Protein AF-A0A1I6LSW2-F1 (afdb_monomer)

Secondary structure (DSSP, 8-state):
--HHHHHHHHHHHHHHHHHHHH-HHHHHHHHHHHHHHHHHHHHHHHHHHHHHHT-HHHHHHHHHHHHHHHTGGGHHHHSSSS--S--SSHHHHHHHHHHHHSSS-HHHHHHHHHT-SHHHHHHHT--SHHHHHHHHHHHHHHHHHHHHHHHHHHHHHHHHHHHHGGGGG-SHHHHHHHHHHHHHHHHHHHHHHHHHHHHHHHHTTTSHHHHHHHHHHHT-HHHHHHHHT-HHHHHHHHHHHT--

pLDDT: mean 85.56, std 14.47, range [35.03, 97.56]

Nearest PDB structures (foldseek):
  6mrt-assembly1_A  TM=1.477E-01  e=8.364E+00  Escherichia coli K-12

Organism: NCBI:txid37658

Sequence (244 aa):
MNVMEFIVLAILASYILMGLKEGFIKTVFSFCSIFIALIITQIVSGPISTQVRGNGVVVNYISSQVEELFSLEKISVEDVEKEGKDEKAGTVSSQVNIINSLTLPESIKESLIENNNTEVYRAMEVDNFGEYINRFLTYAIINCITYSIVFGIVMLALQIIASMLNIVSKLPVVHSINKAGGAAVGAVRGFAIIWVMCIVLTIFSSTETGKIIFNQINSSAFLSFIYNNNLLAKTVINVTKSLF

Radius of gyration: 25.1 Å; Cα contacts (8 Å, |Δi|>4): 198; chains: 1; bounding box: 71×35×63 Å

InterPro domains:
  IPR003825 Colicin V production, CvpA [PF02674] (128-228)

Mean predicted aligned error: 9.56 Å

Solvent-accessible surface area (backbone atoms only — not comparable to full-atom values): 13291 Å² total; per-residue (Å²): 135,54,73,67,53,52,53,54,50,50,49,34,49,51,30,21,52,50,9,42,73,60,15,24,70,34,40,51,47,56,60,50,36,55,59,54,22,52,56,52,25,66,66,54,28,53,67,53,28,56,56,50,64,71,34,62,69,59,45,52,54,42,35,55,52,48,35,64,77,66,47,46,77,60,63,66,64,74,71,63,78,78,64,81,88,79,77,86,70,64,58,60,60,50,51,48,52,54,50,70,69,48,100,61,61,65,75,57,41,52,51,50,56,78,53,68,46,74,68,51,30,61,77,66,75,39,92,47,70,65,51,41,56,44,51,51,52,33,52,51,50,47,42,51,53,37,36,52,52,44,31,51,52,46,40,50,53,48,52,55,53,36,62,62,62,65,72,77,52,81,46,78,71,57,35,54,53,29,20,54,43,2,23,53,53,16,37,55,53,26,51,53,52,51,42,52,51,51,51,57,46,58,76,40,42,89,41,74,69,29,44,56,53,48,53,54,29,70,74,29,72,68,47,37,49,54,59,76,64,26,62,67,56,52,51,54,53,52,55,56,62,73,77,109

Foldseek 3Di:
DDPVVVVLVVLLVVLLVVLLVLFQLLLVLLVVLLVVLLVVLVVPLVVVLVVQVVDPVLLVVLLVVLCVVQVLVVVPPPPPVPDDDDDDPVVLVVLLVVLVPGPDDVVLSVVLSVQVDDVNCVVQVHDDSSSSVSSSVSSVVSSVVSSVVSSVVSSVVSNVVSNVVVPVQPDPVSSVNRSNSSSVSSSVVSLLVVLVVLVVLVVCCPPPVSVVVVVVQVVDPVSVVSNVPSPVVVVVVVVVVVVD

Structure (mmCIF, N/CA/C/O backbone):
data_AF-A0A1I6LSW2-F1
#
_entry.id   AF-A0A1I6LSW2-F1
#
loop_
_atom_site.group_PDB
_atom_site.id
_atom_site.type_symbol
_atom_site.label_atom_id
_atom_site.label_alt_id
_atom_site.label_comp_id
_atom_site.label_asym_id
_atom_site.label_entity_id
_atom_site.label_seq_id
_atom_site.pdbx_PDB_ins_code
_atom_site.Cartn_x
_atom_site.Cartn_y
_atom_site.Cartn_z
_atom_site.occupancy
_atom_site.B_iso_or_equiv
_atom_site.auth_seq_id
_atom_site.auth_comp_id
_atom_site.auth_asym_id
_atom_site.auth_atom_id
_atom_site.pdbx_PDB_model_num
ATOM 1 N N . MET A 1 1 ? -0.873 5.855 -32.702 1.00 72.44 1 MET A N 1
ATOM 2 C CA . MET A 1 1 ? -0.425 5.980 -31.305 1.00 72.44 1 MET A CA 1
ATOM 3 C C . MET A 1 1 ? -1.267 7.052 -30.640 1.00 72.44 1 MET A C 1
ATOM 5 O O . MET A 1 1 ? -1.227 8.193 -31.090 1.00 72.44 1 MET A O 1
ATOM 9 N N . ASN A 1 2 ? -2.112 6.678 -29.680 1.00 89.94 2 ASN A N 1
ATOM 10 C CA . ASN A 1 2 ? -2.958 7.627 -28.946 1.00 89.94 2 ASN A CA 1
ATOM 11 C C . ASN A 1 2 ? -2.267 8.100 -27.652 1.00 89.94 2 ASN A C 1
ATOM 13 O O . ASN A 1 2 ? -1.192 7.612 -27.300 1.00 89.94 2 ASN A O 1
ATOM 17 N N . VAL A 1 3 ? -2.856 9.082 -26.964 1.00 91.56 3 VAL A N 1
ATOM 18 C CA . VAL A 1 3 ? -2.248 9.697 -25.770 1.00 91.56 3 VAL A CA 1
ATOM 19 C C . VAL A 1 3 ? -2.020 8.657 -24.671 1.00 91.56 3 VAL A C 1
ATOM 21 O O . VAL A 1 3 ? -0.944 8.621 -24.076 1.00 91.56 3 VAL A O 1
ATOM 24 N N . MET A 1 4 ? -2.989 7.768 -24.442 1.00 91.94 4 MET A N 1
ATOM 25 C CA . MET A 1 4 ? -2.865 6.723 -23.426 1.00 91.94 4 MET A CA 1
ATOM 26 C C . MET A 1 4 ? -1.731 5.735 -23.731 1.00 91.94 4 MET A C 1
ATOM 28 O O . MET A 1 4 ? -1.026 5.298 -22.824 1.00 91.94 4 MET A O 1
ATOM 32 N N . GLU A 1 5 ? -1.505 5.418 -25.004 1.00 93.00 5 GLU A N 1
ATOM 33 C CA . GLU A 1 5 ? -0.425 4.531 -25.438 1.00 93.00 5 GLU A CA 1
ATOM 34 C C . GLU A 1 5 ? 0.943 5.136 -25.127 1.00 93.00 5 GLU A C 1
ATOM 36 O O . GLU A 1 5 ? 1.806 4.458 -24.569 1.00 93.00 5 GLU A O 1
ATOM 41 N N . PHE A 1 6 ? 1.109 6.435 -25.385 1.00 94.19 6 PHE A N 1
ATOM 42 C CA . PHE A 1 6 ? 2.322 7.156 -25.013 1.00 94.19 6 PHE A CA 1
ATOM 43 C C . PHE A 1 6 ? 2.543 7.166 -23.495 1.00 94.19 6 PHE A C 1
ATOM 45 O O . PHE A 1 6 ? 3.657 6.908 -23.042 1.00 94.19 6 PHE A O 1
ATOM 52 N N . ILE A 1 7 ? 1.493 7.402 -22.702 1.00 94.44 7 ILE A N 1
ATOM 53 C CA . ILE A 1 7 ? 1.576 7.388 -21.233 1.00 94.44 7 ILE A CA 1
ATOM 54 C C . ILE A 1 7 ? 2.025 6.011 -20.730 1.00 94.44 7 ILE A C 1
ATOM 56 O O . ILE A 1 7 ? 2.966 5.918 -19.944 1.00 94.44 7 ILE A O 1
ATOM 60 N N . VAL A 1 8 ? 1.400 4.931 -21.204 1.00 95.12 8 VAL A N 1
ATOM 61 C CA . VAL A 1 8 ? 1.746 3.561 -20.790 1.00 95.12 8 VAL A CA 1
ATOM 62 C C . VAL A 1 8 ? 3.181 3.207 -21.184 1.00 95.12 8 VAL A C 1
ATOM 64 O O . VAL A 1 8 ? 3.922 2.659 -20.366 1.00 95.12 8 VAL A O 1
ATOM 67 N N . LEU A 1 9 ? 3.610 3.567 -22.397 1.00 95.25 9 LEU A N 1
ATOM 68 C CA . LEU A 1 9 ? 4.989 3.363 -22.841 1.00 95.25 9 LEU A CA 1
ATOM 69 C C . LEU A 1 9 ? 5.987 4.182 -22.019 1.00 95.25 9 LEU A C 1
ATOM 71 O O . LEU A 1 9 ? 7.039 3.657 -21.663 1.00 95.25 9 LEU A O 1
ATOM 75 N N . ALA A 1 10 ? 5.663 5.427 -21.665 1.00 95.69 10 ALA A N 1
ATOM 76 C CA . ALA A 1 10 ? 6.505 6.260 -20.810 1.00 95.69 10 ALA A CA 1
ATOM 77 C C . ALA A 1 10 ? 6.645 5.666 -19.400 1.00 95.69 10 ALA A C 1
ATOM 79 O O . ALA A 1 10 ? 7.745 5.642 -18.845 1.00 95.69 10 ALA A O 1
ATOM 80 N N . ILE A 1 11 ? 5.563 5.113 -18.842 1.00 95.44 11 ILE A N 1
ATOM 81 C CA . ILE A 1 11 ? 5.594 4.415 -17.553 1.00 95.44 11 ILE A CA 1
ATOM 82 C C . ILE A 1 11 ? 6.485 3.171 -17.651 1.00 95.44 11 ILE A C 1
ATOM 84 O O . ILE A 1 11 ? 7.415 3.041 -16.856 1.00 95.44 11 ILE A O 1
ATOM 88 N N . LEU A 1 12 ? 6.290 2.305 -18.651 1.00 95.94 12 LEU A N 1
ATOM 89 C CA . LEU A 1 12 ? 7.150 1.129 -18.859 1.00 95.94 12 LEU A CA 1
ATOM 90 C C . LEU A 1 12 ? 8.618 1.520 -19.037 1.00 95.94 12 LEU A C 1
ATOM 92 O O . LEU A 1 12 ? 9.491 0.972 -18.363 1.00 95.94 12 LEU A O 1
ATOM 96 N N . ALA A 1 13 ? 8.893 2.495 -19.903 1.00 96.50 13 ALA A N 1
ATOM 97 C CA . ALA A 1 13 ? 10.240 2.979 -20.161 1.00 96.50 13 ALA A CA 1
ATOM 98 C C . ALA A 1 13 ? 10.885 3.540 -18.890 1.00 96.50 13 ALA A C 1
ATOM 100 O O . ALA A 1 13 ? 12.046 3.238 -18.623 1.00 96.50 13 ALA A O 1
ATOM 101 N N . SER A 1 14 ? 10.151 4.297 -18.068 1.00 96.00 14 SER A N 1
ATOM 102 C CA . SER A 1 14 ? 10.690 4.835 -16.816 1.00 96.00 14 SER A CA 1
ATOM 103 C C . SER A 1 14 ? 11.116 3.723 -15.854 1.00 96.00 14 SER A C 1
ATOM 105 O O . SER A 1 14 ? 12.254 3.744 -15.386 1.00 96.00 14 SER A O 1
ATOM 107 N N . TYR A 1 15 ? 10.290 2.692 -15.647 1.00 94.75 15 TYR A N 1
ATOM 108 C CA . TYR A 1 15 ? 10.648 1.553 -14.798 1.00 94.75 15 TYR A CA 1
ATOM 109 C C . TYR A 1 15 ? 11.809 0.722 -15.363 1.00 94.75 15 TYR A C 1
ATOM 111 O O . TYR A 1 15 ? 12.682 0.298 -14.603 1.00 94.75 15 TYR A O 1
ATOM 119 N N . ILE A 1 16 ? 11.871 0.527 -16.683 1.00 95.06 16 ILE A N 1
ATOM 120 C CA . ILE A 1 16 ? 12.992 -0.157 -17.348 1.00 95.06 16 ILE A CA 1
ATOM 121 C C . ILE A 1 16 ? 14.291 0.635 -17.171 1.00 95.06 16 ILE A C 1
ATOM 123 O O . ILE A 1 16 ? 15.319 0.066 -16.808 1.00 95.06 16 ILE A O 1
ATOM 127 N N . LEU A 1 17 ? 14.259 1.952 -17.388 1.00 93.62 17 LEU A N 1
ATOM 128 C CA . LEU A 1 17 ? 15.420 2.831 -17.230 1.00 93.62 17 LEU A CA 1
ATOM 129 C C . LEU A 1 17 ? 15.877 2.912 -15.771 1.00 93.62 17 LEU A C 1
ATOM 131 O O . LEU A 1 17 ? 17.080 2.938 -15.515 1.00 93.62 17 LEU A O 1
ATOM 135 N N . MET A 1 18 ? 14.948 2.927 -14.814 1.00 89.38 18 MET A N 1
ATOM 136 C CA . MET A 1 18 ? 15.273 2.816 -13.389 1.00 89.38 18 MET A CA 1
ATOM 137 C C . MET A 1 18 ? 15.968 1.483 -13.099 1.00 89.38 18 MET A C 1
ATOM 139 O O . MET A 1 18 ? 17.041 1.481 -12.502 1.00 89.38 18 MET A O 1
ATOM 143 N N . GLY A 1 19 ? 15.439 0.372 -13.616 1.00 89.25 19 GLY A N 1
ATOM 144 C CA . GLY A 1 19 ? 16.058 -0.948 -13.500 1.00 89.25 19 GLY A CA 1
ATOM 145 C C . GLY A 1 19 ? 17.462 -1.025 -14.113 1.00 89.25 19 GLY A C 1
ATOM 146 O O . GLY A 1 19 ? 18.383 -1.554 -13.498 1.00 89.25 19 GLY A O 1
ATOM 147 N N . LEU A 1 20 ? 17.672 -0.424 -15.287 1.00 89.75 20 LEU A N 1
ATOM 148 C CA . LEU A 1 20 ? 18.988 -0.319 -15.935 1.00 89.75 20 LEU A CA 1
ATOM 149 C C . LEU A 1 20 ? 19.994 0.500 -15.115 1.00 89.75 20 LEU A C 1
ATOM 151 O O . LEU A 1 20 ? 21.193 0.212 -15.140 1.00 89.75 20 LEU A O 1
ATOM 155 N N . LYS A 1 21 ? 19.527 1.551 -14.433 1.00 87.06 21 LYS A N 1
ATOM 156 C CA . LYS A 1 21 ? 20.365 2.415 -13.589 1.00 87.06 21 LYS A CA 1
ATOM 157 C C . LYS A 1 21 ? 20.727 1.740 -12.271 1.00 87.06 21 LYS A C 1
ATOM 159 O O . LYS A 1 21 ? 21.860 1.875 -11.819 1.00 87.06 21 LYS A O 1
ATOM 164 N N . GLU A 1 22 ? 19.777 1.038 -11.663 1.00 84.19 22 GLU A N 1
ATOM 165 C CA . GLU A 1 22 ? 19.942 0.411 -10.351 1.00 84.19 22 GLU A CA 1
ATOM 166 C C . GLU A 1 22 ? 20.616 -0.962 -10.416 1.00 84.19 22 GLU A C 1
ATOM 168 O O . GLU A 1 22 ? 21.376 -1.300 -9.512 1.00 84.19 22 GLU A O 1
ATOM 173 N N . GLY A 1 23 ? 20.388 -1.721 -11.489 1.00 87.75 23 GLY A N 1
ATOM 174 C CA . GLY A 1 23 ? 20.869 -3.089 -11.644 1.00 87.75 23 GLY A CA 1
ATOM 175 C C . GLY A 1 23 ? 19.982 -4.129 -10.951 1.00 87.75 23 GLY A C 1
ATOM 176 O O . GLY A 1 23 ? 19.240 -3.835 -10.018 1.00 87.75 23 GLY A O 1
ATOM 177 N N . PHE A 1 24 ? 20.078 -5.374 -11.414 1.00 87.12 24 PHE A N 1
ATOM 178 C CA . PHE A 1 24 ? 19.241 -6.511 -11.036 1.00 87.12 24 PHE A CA 1
ATOM 179 C C . PHE A 1 24 ? 19.115 -6.682 -9.527 1.00 87.12 24 PHE A C 1
ATOM 181 O O . PHE A 1 24 ? 18.000 -6.698 -9.014 1.00 87.12 24 PHE A O 1
ATOM 188 N N . ILE A 1 25 ? 20.243 -6.767 -8.815 1.00 85.69 25 ILE A N 1
ATOM 189 C CA . ILE A 1 25 ? 20.249 -7.056 -7.374 1.00 85.69 25 ILE A CA 1
ATOM 190 C C . ILE A 1 25 ? 19.438 -6.002 -6.614 1.00 85.69 25 ILE A C 1
ATOM 192 O O . ILE A 1 25 ? 18.549 -6.343 -5.832 1.00 85.69 25 ILE A O 1
ATOM 196 N N . LYS A 1 26 ? 19.700 -4.718 -6.882 1.00 85.56 26 LYS A N 1
ATOM 197 C CA . LYS A 1 26 ? 19.000 -3.616 -6.222 1.00 85.56 26 LYS A CA 1
ATOM 198 C C . LYS A 1 26 ? 17.530 -3.556 -6.633 1.00 85.56 26 LYS A C 1
ATOM 200 O O . LYS A 1 26 ? 16.680 -3.359 -5.769 1.00 85.56 26 LYS A O 1
ATOM 205 N N . THR A 1 27 ? 17.205 -3.761 -7.911 1.00 87.88 27 THR A N 1
ATOM 206 C CA . THR A 1 27 ? 15.814 -3.724 -8.387 1.00 87.88 27 THR A CA 1
ATOM 207 C C . THR A 1 27 ? 14.978 -4.867 -7.802 1.00 87.88 27 THR A C 1
ATOM 209 O O . THR A 1 27 ? 13.866 -4.615 -7.341 1.00 87.88 27 THR A O 1
ATOM 212 N N . VAL A 1 28 ? 15.509 -6.095 -7.746 1.00 88.38 28 VAL A N 1
ATOM 213 C CA . VAL A 1 28 ? 14.836 -7.242 -7.107 1.00 88.38 28 VAL A CA 1
ATOM 214 C C . VAL A 1 28 ? 14.662 -6.993 -5.618 1.00 88.38 28 VAL A C 1
ATOM 216 O O . VAL A 1 28 ? 13.554 -7.120 -5.107 1.00 88.38 28 VAL A O 1
ATOM 219 N N . PHE A 1 29 ? 15.725 -6.588 -4.921 1.00 88.81 29 PHE A N 1
ATOM 220 C CA . PHE A 1 29 ? 15.650 -6.330 -3.488 1.00 88.81 29 PHE A CA 1
ATOM 221 C C . PHE A 1 29 ? 14.656 -5.210 -3.164 1.00 88.81 29 PHE A C 1
ATOM 223 O O . PHE A 1 29 ? 13.862 -5.356 -2.241 1.00 88.81 29 PHE A O 1
ATOM 230 N N . SER A 1 30 ? 14.642 -4.124 -3.941 1.00 86.94 30 SER A N 1
ATOM 231 C CA . SER A 1 30 ? 13.691 -3.013 -3.791 1.00 86.94 30 SER A CA 1
ATOM 232 C C . SER A 1 30 ? 12.246 -3.459 -4.030 1.00 86.94 30 SER A C 1
ATOM 234 O O . SER A 1 30 ? 11.346 -3.082 -3.283 1.00 86.94 30 SER A O 1
ATOM 236 N N . PHE A 1 31 ? 12.020 -4.321 -5.026 1.00 86.19 31 PHE A N 1
ATOM 237 C CA . PHE A 1 31 ? 10.703 -4.898 -5.284 1.00 86.19 31 PHE A CA 1
ATOM 238 C C . PHE A 1 31 ? 10.247 -5.819 -4.140 1.00 86.19 31 PHE A C 1
ATOM 240 O O . PHE A 1 31 ? 9.142 -5.660 -3.625 1.00 86.19 31 PHE A O 1
ATOM 247 N N . CYS A 1 32 ? 11.116 -6.720 -3.677 1.00 90.12 32 CYS A N 1
ATOM 248 C CA . CYS A 1 32 ? 10.830 -7.622 -2.560 1.00 90.12 32 CYS A CA 1
ATOM 249 C C . CYS A 1 32 ? 10.677 -6.885 -1.222 1.00 90.12 32 CYS A C 1
ATOM 251 O O . CYS A 1 32 ? 9.899 -7.313 -0.371 1.00 90.12 32 CYS A O 1
ATOM 253 N N . SER A 1 33 ? 11.377 -5.761 -1.044 1.00 92.69 33 SER A N 1
ATOM 254 C CA . SER A 1 33 ? 11.334 -4.945 0.174 1.00 92.69 33 SER A CA 1
ATOM 255 C C . SER A 1 33 ? 9.928 -4.481 0.527 1.00 92.69 33 SER A C 1
ATOM 257 O O . SER A 1 33 ? 9.647 -4.327 1.704 1.00 92.69 33 SER A O 1
ATOM 259 N N . ILE A 1 34 ? 9.029 -4.314 -0.446 1.00 91.62 34 ILE A N 1
ATOM 260 C CA . ILE A 1 34 ? 7.633 -3.947 -0.170 1.00 91.62 34 ILE A CA 1
ATOM 261 C C . ILE A 1 34 ? 6.941 -5.055 0.633 1.00 91.62 34 ILE A C 1
ATOM 263 O O . ILE A 1 34 ? 6.327 -4.785 1.660 1.00 91.62 34 ILE A O 1
ATOM 267 N N . PHE A 1 35 ? 7.084 -6.312 0.208 1.00 93.56 35 PHE A N 1
ATOM 268 C CA . PHE A 1 35 ? 6.492 -7.457 0.905 1.00 93.56 35 PHE A CA 1
ATOM 269 C C . PHE A 1 35 ? 7.153 -7.695 2.262 1.00 93.56 35 PHE A C 1
ATOM 271 O O . PHE A 1 35 ? 6.467 -7.943 3.250 1.00 93.56 35 PHE A O 1
ATOM 278 N N . ILE A 1 36 ? 8.481 -7.567 2.321 1.00 95.06 36 ILE A N 1
ATOM 279 C CA . ILE A 1 36 ? 9.233 -7.669 3.576 1.00 95.06 36 ILE A CA 1
ATOM 280 C C . ILE A 1 36 ? 8.778 -6.573 4.549 1.00 95.06 36 ILE A C 1
ATOM 282 O O . ILE A 1 36 ? 8.520 -6.868 5.712 1.00 95.06 36 ILE A O 1
ATOM 286 N N . ALA A 1 37 ? 8.619 -5.334 4.074 1.00 96.44 37 ALA A N 1
ATOM 287 C CA . ALA A 1 37 ? 8.126 -4.226 4.877 1.00 96.44 37 ALA A CA 1
ATOM 288 C C . ALA A 1 37 ? 6.723 -4.509 5.411 1.00 96.44 37 ALA A C 1
ATOM 290 O O . ALA A 1 37 ? 6.520 -4.372 6.607 1.00 96.44 37 ALA A O 1
ATOM 291 N N . LEU A 1 38 ? 5.788 -4.983 4.580 1.00 96.00 38 LEU A N 1
ATOM 292 C CA . LEU A 1 38 ? 4.435 -5.335 5.029 1.00 96.00 38 LEU A CA 1
ATOM 293 C C . LEU A 1 38 ? 4.448 -6.380 6.154 1.00 96.00 38 LEU A C 1
ATOM 295 O O . LEU A 1 38 ? 3.758 -6.205 7.157 1.00 96.00 38 LEU A O 1
ATOM 299 N N . ILE A 1 39 ? 5.254 -7.438 6.016 1.00 96.38 39 ILE A N 1
ATOM 300 C CA . ILE A 1 39 ? 5.372 -8.497 7.031 1.00 96.38 39 ILE A CA 1
ATOM 301 C C . ILE A 1 39 ? 5.969 -7.941 8.328 1.00 96.38 39 ILE A C 1
ATOM 303 O O . ILE A 1 39 ? 5.428 -8.176 9.407 1.00 96.38 39 ILE A O 1
ATOM 307 N N . ILE A 1 40 ? 7.066 -7.185 8.238 1.00 96.50 40 ILE A N 1
ATOM 308 C CA . ILE A 1 40 ? 7.711 -6.585 9.413 1.00 96.50 40 ILE A CA 1
ATOM 309 C C . ILE A 1 40 ? 6.755 -5.605 10.096 1.00 96.50 40 ILE A C 1
ATOM 311 O O . ILE A 1 40 ? 6.584 -5.666 11.312 1.00 96.50 40 ILE A O 1
ATOM 315 N N . THR A 1 41 ? 6.102 -4.727 9.335 1.00 96.38 41 THR A N 1
ATOM 316 C CA . THR A 1 41 ? 5.138 -3.761 9.864 1.00 96.38 41 THR A CA 1
ATOM 317 C C . THR A 1 41 ? 3.997 -4.467 10.574 1.00 96.38 41 THR A C 1
ATOM 319 O O . THR A 1 41 ? 3.679 -4.057 11.681 1.00 96.38 41 THR A O 1
ATOM 322 N N . GLN A 1 42 ? 3.443 -5.548 10.017 1.00 92.12 42 GLN A N 1
ATOM 323 C CA . GLN A 1 42 ? 2.365 -6.310 10.657 1.00 92.12 42 GLN A CA 1
ATOM 324 C C . GLN A 1 42 ? 2.740 -6.802 12.064 1.00 92.12 42 GLN A C 1
ATOM 326 O O . GLN A 1 42 ? 1.899 -6.825 12.960 1.00 92.12 42 GLN A O 1
ATOM 331 N N . ILE A 1 43 ? 4.002 -7.182 12.269 1.00 95.00 43 ILE A N 1
ATOM 332 C CA . ILE A 1 43 ? 4.502 -7.671 13.559 1.00 95.00 43 ILE A CA 1
ATOM 333 C C . ILE A 1 43 ? 4.793 -6.499 14.508 1.00 95.00 43 ILE A C 1
ATOM 335 O O . ILE A 1 43 ? 4.486 -6.556 15.698 1.00 95.00 43 ILE A O 1
ATOM 339 N N . VAL A 1 44 ? 5.386 -5.424 13.988 1.00 94.75 44 VAL A N 1
ATOM 340 C CA . VAL A 1 44 ? 5.911 -4.306 14.786 1.00 94.75 44 VAL A CA 1
ATOM 341 C C . VAL A 1 44 ? 4.839 -3.263 15.127 1.00 94.75 44 VAL A C 1
ATOM 343 O O . VAL A 1 44 ? 4.911 -2.629 16.180 1.00 94.75 44 VAL A O 1
ATOM 346 N N . SER A 1 45 ? 3.822 -3.076 14.281 1.00 91.81 45 SER A N 1
ATOM 347 C CA . SER A 1 45 ? 2.809 -2.029 14.464 1.00 91.81 45 SER A CA 1
ATOM 348 C C . SER A 1 45 ? 1.921 -2.264 15.681 1.00 91.81 45 SER A C 1
ATOM 350 O O . SER A 1 45 ? 1.465 -1.296 16.282 1.00 91.81 45 SER A O 1
ATOM 352 N N . GLY A 1 46 ? 1.680 -3.524 16.061 1.00 91.56 46 GLY A N 1
ATOM 353 C CA . GLY A 1 46 ? 0.858 -3.879 17.222 1.00 91.56 46 GLY A CA 1
ATOM 354 C C . GLY A 1 46 ? 1.414 -3.297 18.527 1.00 91.56 46 GLY A C 1
ATOM 355 O O . GLY A 1 46 ? 0.753 -2.448 19.126 1.00 91.56 46 GLY A O 1
ATOM 356 N N . PRO A 1 47 ? 2.639 -3.678 18.942 1.00 94.06 47 PRO A N 1
ATOM 357 C CA . PRO A 1 47 ? 3.277 -3.142 20.146 1.00 94.06 47 PRO A CA 1
ATOM 358 C C . PRO A 1 47 ? 3.456 -1.618 20.143 1.00 94.06 47 PRO A C 1
ATOM 360 O O . PRO A 1 47 ? 3.347 -0.982 21.186 1.00 94.06 47 PRO A O 1
ATOM 363 N N . ILE A 1 48 ? 3.725 -1.008 18.985 1.00 94.81 48 ILE A N 1
ATOM 364 C CA . ILE A 1 48 ? 3.850 0.455 18.901 1.00 94.81 48 ILE A CA 1
ATOM 365 C C . ILE A 1 48 ? 2.482 1.112 19.091 1.00 94.81 48 ILE A C 1
ATOM 367 O O . ILE A 1 48 ? 2.364 2.086 19.829 1.00 94.81 48 ILE A O 1
ATOM 371 N N . SER A 1 49 ? 1.428 0.565 18.483 1.00 92.25 49 SER A N 1
ATOM 372 C CA . SER A 1 49 ? 0.086 1.124 18.618 1.00 92.25 49 SER A CA 1
ATOM 373 C C . SER A 1 49 ? -0.413 1.052 20.058 1.00 92.25 49 SER A C 1
ATOM 375 O O . SER A 1 49 ? -0.986 2.021 20.546 1.00 92.25 49 SER A O 1
ATOM 377 N N . THR A 1 50 ? -0.148 -0.036 20.788 1.00 92.56 50 THR A N 1
ATOM 378 C CA . THR A 1 50 ? -0.534 -0.122 22.207 1.00 92.56 50 THR A CA 1
ATOM 379 C C . THR A 1 50 ? 0.159 0.941 23.059 1.00 92.56 50 THR A C 1
ATOM 381 O O . THR A 1 50 ? -0.487 1.540 23.915 1.00 92.56 50 THR A O 1
ATOM 384 N N . GLN A 1 51 ? 1.427 1.259 22.781 1.00 93.94 51 GLN A N 1
ATOM 385 C CA . GLN A 1 51 ? 2.123 2.371 23.440 1.00 93.94 51 GLN A CA 1
ATOM 386 C C . GLN A 1 51 ? 1.504 3.730 23.096 1.00 93.94 51 GLN A C 1
ATOM 388 O O . GLN A 1 51 ? 1.323 4.561 23.984 1.00 93.94 51 GLN A O 1
ATOM 393 N N . VAL A 1 52 ? 1.135 3.952 21.831 1.00 94.56 52 VAL A N 1
ATOM 394 C CA . VAL A 1 52 ? 0.467 5.193 21.404 1.00 94.56 52 VAL A CA 1
ATOM 395 C C . VAL A 1 52 ? -0.907 5.332 22.065 1.00 94.56 52 VAL A C 1
ATOM 397 O O . VAL A 1 52 ? -1.254 6.421 22.515 1.00 94.56 52 VAL A O 1
ATOM 400 N N . ARG A 1 53 ? -1.664 4.237 22.202 1.00 93.44 53 ARG A N 1
ATOM 401 C CA . ARG A 1 53 ? -2.952 4.217 22.917 1.00 93.44 53 ARG A CA 1
ATOM 402 C C . ARG A 1 53 ? -2.812 4.465 24.421 1.00 93.44 53 ARG A C 1
ATOM 404 O O . ARG A 1 53 ? -3.753 4.948 25.033 1.00 93.44 53 ARG A O 1
ATOM 411 N N . GLY A 1 54 ? -1.651 4.186 25.012 1.00 90.94 54 GLY A N 1
ATOM 412 C CA . GLY A 1 54 ? -1.351 4.565 26.397 1.00 90.94 54 GLY A CA 1
ATOM 413 C C . GLY A 1 54 ? -1.131 6.071 26.589 1.00 90.94 54 GLY A C 1
ATOM 414 O O . GLY A 1 54 ? -1.094 6.548 27.721 1.00 90.94 54 GLY A O 1
ATOM 415 N N . ASN A 1 55 ? -0.984 6.842 25.506 1.00 93.56 55 ASN A N 1
ATOM 416 C CA . ASN A 1 55 ? -0.815 8.286 25.574 1.00 93.56 55 ASN A CA 1
ATOM 417 C C . ASN A 1 55 ? -2.174 9.000 25.516 1.00 93.56 55 ASN A C 1
ATOM 419 O O . ASN A 1 55 ? -2.750 9.195 24.442 1.00 93.56 55 ASN A O 1
ATOM 423 N N . GLY A 1 56 ? -2.644 9.456 26.680 1.00 92.00 56 GLY A N 1
ATOM 424 C CA . GLY A 1 56 ? -3.926 10.152 26.812 1.00 92.00 56 GLY A CA 1
ATOM 425 C C . GLY A 1 56 ? -4.058 11.405 25.940 1.00 92.00 56 GLY A C 1
ATOM 426 O O . GLY A 1 56 ? -5.154 11.703 25.487 1.00 92.00 56 GLY A O 1
ATOM 427 N N . VAL A 1 57 ? -2.963 12.108 25.621 1.00 94.62 57 VAL A N 1
ATOM 428 C CA . VAL A 1 57 ? -3.018 13.291 24.740 1.00 94.62 57 VAL A CA 1
ATOM 429 C C . VAL A 1 57 ? -3.431 12.892 23.325 1.00 94.62 57 VAL A C 1
ATOM 431 O O . VAL A 1 57 ? -4.300 13.526 22.733 1.00 94.62 57 VAL A O 1
ATOM 434 N N . VAL A 1 58 ? -2.837 11.821 22.793 1.00 94.69 58 VAL A N 1
ATOM 435 C CA . VAL A 1 58 ? -3.133 11.332 21.439 1.00 94.69 58 VAL A CA 1
ATOM 436 C C . VAL A 1 58 ? -4.539 10.751 21.376 1.00 94.69 58 VAL A C 1
ATOM 438 O O . VAL A 1 58 ? -5.294 11.074 20.460 1.00 94.69 58 VAL A O 1
ATOM 441 N N . VAL A 1 59 ? -4.903 9.926 22.361 1.00 95.25 59 VAL A N 1
ATOM 442 C CA . VAL A 1 59 ? -6.231 9.306 22.420 1.00 95.25 59 VAL A CA 1
ATOM 443 C C . VAL A 1 59 ? -7.320 10.364 22.530 1.00 95.25 59 VAL A C 1
ATOM 445 O O . VAL A 1 59 ? -8.260 10.320 21.747 1.00 95.25 59 VAL A O 1
ATOM 448 N N . ASN A 1 60 ? -7.181 11.339 23.431 1.00 95.31 60 ASN A N 1
ATOM 449 C CA . ASN A 1 60 ? -8.199 12.373 23.618 1.00 95.31 60 ASN A CA 1
ATOM 450 C C . ASN A 1 60 ? -8.324 13.278 22.389 1.00 95.31 60 ASN A C 1
ATOM 452 O O . ASN A 1 60 ? -9.436 13.638 22.014 1.00 95.31 60 ASN A O 1
ATOM 456 N N . TYR A 1 61 ? -7.205 13.614 21.738 1.00 95.75 61 TYR A N 1
ATOM 457 C CA . TYR A 1 61 ? -7.231 14.402 20.507 1.00 95.75 61 TYR A CA 1
ATOM 458 C C . TYR A 1 61 ? -7.945 13.668 19.368 1.00 95.75 61 TYR A C 1
ATOM 460 O O . TYR A 1 61 ? -8.766 14.259 18.682 1.00 95.75 61 TYR A O 1
ATOM 468 N N . ILE A 1 62 ? -7.659 12.383 19.154 1.00 95.44 62 ILE A N 1
ATOM 469 C CA . ILE A 1 62 ? -8.315 11.621 18.081 1.00 95.44 62 ILE A CA 1
ATOM 470 C C . ILE A 1 62 ? -9.783 11.340 18.434 1.00 95.44 62 ILE A C 1
ATOM 472 O O . ILE A 1 62 ? -10.632 11.438 17.557 1.00 95.44 62 ILE A O 1
ATOM 476 N N . SER A 1 63 ? -10.089 11.058 19.703 1.00 93.94 63 SER A N 1
ATOM 477 C CA . SER A 1 63 ? -11.455 10.837 20.202 1.00 93.94 63 SER A CA 1
ATOM 478 C C . SER A 1 63 ? -12.363 12.032 19.927 1.00 93.94 63 SER A C 1
ATOM 480 O O . SER A 1 63 ? -13.445 11.856 19.377 1.00 93.94 63 SER A O 1
ATOM 482 N N . SER A 1 64 ? -11.909 13.258 20.208 1.00 92.69 64 SER A N 1
ATOM 483 C CA . SER A 1 64 ? -12.714 14.454 19.927 1.00 92.69 64 SER A CA 1
ATOM 484 C C . SER A 1 64 ? -12.948 14.669 18.429 1.00 92.69 64 SER A C 1
ATOM 486 O O . SER A 1 64 ? -14.037 15.067 18.025 1.00 92.69 64 SER A O 1
ATOM 488 N N . GLN A 1 65 ? -11.966 14.338 17.584 1.00 91.75 65 GLN A N 1
ATOM 489 C CA . GLN A 1 65 ? -12.130 14.381 16.127 1.00 91.75 65 GLN A CA 1
ATOM 490 C C . GLN A 1 65 ? -13.125 13.325 15.628 1.00 91.75 65 GLN A C 1
ATOM 492 O O . GLN A 1 65 ? -13.901 13.585 14.712 1.00 91.75 65 GLN A O 1
ATOM 497 N N . VAL A 1 66 ? -13.124 12.131 16.223 1.00 90.25 66 VAL A N 1
ATOM 498 C CA . VAL A 1 66 ? -14.100 11.078 15.911 1.00 90.25 66 VAL A CA 1
ATOM 499 C C . VAL A 1 66 ? -15.512 11.515 16.303 1.00 90.25 66 VAL A C 1
ATOM 501 O O . VAL A 1 66 ? -16.436 11.350 15.508 1.00 90.25 66 VAL A O 1
ATOM 504 N N . GLU A 1 67 ? -15.688 12.104 17.486 1.00 87.56 67 GLU A N 1
ATOM 505 C CA . GLU A 1 67 ? -16.984 12.624 17.945 1.00 87.56 67 GLU A CA 1
ATOM 506 C C . GLU A 1 67 ? -17.552 13.672 16.989 1.00 87.56 67 GLU A C 1
ATOM 508 O O . GLU A 1 67 ? -18.719 13.577 16.605 1.00 87.56 67 GLU A O 1
ATOM 513 N N . GLU A 1 68 ? -16.718 14.621 16.560 1.00 85.50 68 GLU A N 1
ATOM 514 C CA . GLU A 1 68 ? -17.095 15.685 15.630 1.00 85.50 68 GLU A CA 1
ATOM 515 C C . GLU A 1 68 ? -17.478 15.123 14.251 1.00 85.50 68 GLU A C 1
ATOM 517 O O . GLU A 1 68 ? -18.558 15.417 13.731 1.00 85.50 68 GLU A O 1
ATOM 522 N N . LEU A 1 69 ? -16.633 14.260 13.672 1.00 78.75 69 LEU A N 1
ATOM 523 C CA . LEU A 1 69 ? -16.826 13.720 12.320 1.00 78.75 69 LEU A CA 1
ATOM 524 C C . LEU A 1 69 ? -18.043 12.804 12.201 1.00 78.75 69 LEU A C 1
ATOM 526 O O . LEU A 1 69 ? -18.710 12.800 11.166 1.00 78.75 69 LEU A O 1
ATOM 530 N N . PHE A 1 70 ? -18.328 12.022 13.240 1.00 75.69 70 PHE A N 1
ATOM 531 C CA . PHE A 1 70 ? -19.442 11.077 13.234 1.00 75.69 70 PHE A CA 1
ATOM 532 C C . PHE A 1 70 ? -20.680 11.606 13.962 1.00 75.69 70 PHE A C 1
ATOM 534 O O . PHE A 1 70 ? -21.697 10.917 13.988 1.00 75.69 70 PHE A O 1
ATOM 541 N N . SER A 1 71 ? -20.627 12.827 14.517 1.00 72.00 71 SER A N 1
ATOM 542 C CA . SER A 1 71 ? -21.718 13.430 15.296 1.00 72.00 71 SER A CA 1
ATOM 543 C C . SER A 1 71 ? -22.279 12.462 16.348 1.00 72.00 71 SER A C 1
ATOM 545 O O . SER A 1 71 ? -23.492 12.395 16.553 1.00 72.00 71 SER A O 1
ATOM 547 N N . LEU A 1 72 ? -21.399 11.686 16.996 1.00 66.94 72 LEU A N 1
ATOM 548 C CA . LEU A 1 72 ? -21.789 10.603 17.915 1.00 66.94 72 LEU A CA 1
ATOM 549 C C . LEU A 1 72 ? -22.558 11.127 19.137 1.00 66.94 72 LEU A C 1
ATOM 551 O O . LEU A 1 72 ? -23.321 10.384 19.746 1.00 66.94 72 LEU A O 1
ATOM 555 N N . GLU A 1 73 ? -22.428 12.420 19.440 1.00 55.34 73 GLU A N 1
ATOM 556 C CA . GLU A 1 73 ? -23.222 13.140 20.441 1.00 55.34 73 GLU A CA 1
ATOM 557 C C . GLU A 1 73 ? -24.737 13.108 20.148 1.00 55.34 73 GLU A C 1
ATOM 559 O O . GLU A 1 73 ? -25.546 13.220 21.062 1.00 55.34 73 GLU A O 1
ATOM 564 N N . LYS A 1 74 ? -25.155 12.899 18.890 1.00 53.19 74 LYS A N 1
ATOM 565 C CA . LYS A 1 74 ? -26.576 12.747 18.522 1.00 53.19 74 LYS A CA 1
ATOM 566 C C . LYS A 1 74 ? -27.107 11.325 18.701 1.00 53.19 74 LYS A C 1
ATOM 568 O O . LYS A 1 74 ? -28.315 11.145 18.799 1.00 53.19 74 LYS A O 1
ATOM 573 N N . ILE A 1 75 ? -26.226 10.325 18.767 1.00 56.53 75 ILE A N 1
ATOM 574 C CA . ILE A 1 75 ? -26.605 8.911 18.935 1.00 56.53 75 ILE A CA 1
ATOM 575 C C . ILE A 1 75 ? -27.019 8.627 20.391 1.00 56.53 75 ILE A C 1
ATOM 577 O O . ILE A 1 75 ? -27.775 7.697 20.656 1.00 56.53 75 ILE A O 1
ATOM 581 N N . SER A 1 76 ? -26.578 9.448 21.350 1.00 52.19 76 SER A N 1
ATOM 582 C CA . SER A 1 76 ? -26.862 9.257 22.777 1.00 52.19 76 SER A CA 1
ATOM 583 C C . SER A 1 76 ? -28.239 9.754 23.238 1.00 52.19 76 SER A C 1
ATOM 585 O O . SER A 1 76 ? -28.671 9.342 24.312 1.00 52.19 76 SER A O 1
ATOM 587 N N . VAL A 1 77 ? -28.942 10.597 22.467 1.00 47.16 77 VAL A N 1
ATOM 588 C CA . VAL A 1 77 ? -30.157 11.288 22.955 1.00 47.16 77 VAL A CA 1
ATOM 589 C C . VAL A 1 77 ? -31.467 10.732 22.379 1.00 47.16 77 VAL A C 1
ATOM 591 O O . VAL A 1 77 ? -32.455 10.675 23.103 1.00 47.16 77 VAL A O 1
ATOM 594 N N . GLU A 1 78 ? -31.517 10.270 21.124 1.00 44.03 78 GLU A N 1
ATOM 595 C CA . GLU A 1 78 ? -32.802 9.860 20.515 1.00 44.03 78 GLU A CA 1
ATOM 596 C C . GLU A 1 78 ? -33.138 8.360 20.645 1.00 44.03 78 GLU A C 1
ATOM 598 O O . GLU A 1 78 ? -34.323 8.016 20.690 1.00 44.03 78 GLU A O 1
ATOM 603 N N . ASP A 1 79 ? -32.143 7.475 20.797 1.00 49.53 79 ASP A N 1
ATOM 604 C CA . ASP A 1 79 ? -32.353 6.015 20.729 1.00 49.53 79 ASP A CA 1
ATOM 605 C C . ASP A 1 79 ? -32.318 5.282 22.087 1.00 49.53 79 ASP A C 1
ATOM 607 O O . ASP A 1 79 ? -32.712 4.119 22.165 1.00 49.53 79 ASP A O 1
ATOM 611 N N . VAL A 1 80 ? -31.883 5.932 23.177 1.00 48.03 80 VAL A N 1
ATOM 612 C CA . VAL A 1 80 ? -31.756 5.294 24.511 1.00 48.03 80 VAL A CA 1
ATOM 613 C C . VAL A 1 80 ? -32.939 5.605 25.442 1.00 48.03 80 VAL A C 1
ATOM 615 O O . VAL A 1 80 ? -33.252 4.811 26.328 1.00 48.03 80 VAL A O 1
ATOM 618 N N . GLU A 1 81 ? -33.659 6.713 25.242 1.00 41.88 81 GLU A N 1
ATOM 619 C CA . GLU A 1 81 ? -34.760 7.110 26.142 1.00 41.88 81 GLU A CA 1
ATOM 620 C C . GLU A 1 81 ? -36.102 6.410 25.863 1.00 41.88 81 GLU A C 1
ATOM 622 O O . GLU A 1 81 ? -37.036 6.515 26.661 1.00 41.88 81 GLU A O 1
ATOM 627 N N . LYS A 1 82 ? -36.214 5.636 24.779 1.00 40.47 82 LYS A N 1
ATOM 628 C CA . LYS A 1 82 ? -37.407 4.835 24.476 1.00 40.47 82 LYS A CA 1
ATOM 629 C C . LYS A 1 82 ? -37.184 3.350 24.727 1.00 40.47 82 LYS A C 1
ATOM 631 O O . LYS A 1 82 ? -37.345 2.573 23.806 1.00 40.47 82 LYS A O 1
ATOM 636 N N . GLU A 1 83 ? -36.847 2.948 25.946 1.00 38.91 83 GLU A N 1
ATOM 637 C CA . GLU A 1 83 ? -37.310 1.658 26.488 1.00 38.91 83 GLU A CA 1
ATOM 638 C C . GLU A 1 83 ? -36.894 1.521 27.952 1.00 38.91 83 GLU A C 1
ATOM 640 O O . GLU A 1 83 ? -35.851 0.985 28.328 1.00 38.91 83 GLU A O 1
ATOM 645 N N . GLY A 1 84 ? -37.775 2.018 28.818 1.00 39.19 84 GLY A N 1
ATOM 646 C CA . GLY A 1 84 ? -37.821 1.539 30.183 1.00 39.19 84 GLY A CA 1
ATOM 647 C C . GLY A 1 84 ? -38.181 0.055 30.188 1.00 39.19 84 GLY A C 1
ATOM 648 O O . GLY A 1 84 ? -39.197 -0.329 29.626 1.00 39.19 84 GLY A O 1
ATOM 649 N N . LYS A 1 85 ? -37.379 -0.733 30.908 1.00 41.12 85 LYS A N 1
ATOM 650 C CA . LYS A 1 85 ? -37.778 -2.008 31.520 1.00 41.12 85 LYS A CA 1
ATOM 651 C C . LYS A 1 85 ? -38.417 -3.025 30.555 1.00 41.12 85 LYS A C 1
ATOM 653 O O . LYS A 1 85 ? -39.592 -3.303 30.717 1.00 41.12 85 LYS A O 1
ATOM 658 N N . ASP A 1 86 ? -37.650 -3.602 29.627 1.00 35.03 86 ASP A N 1
ATOM 659 C CA . ASP A 1 86 ? -37.747 -5.039 29.295 1.00 35.03 86 ASP A CA 1
ATO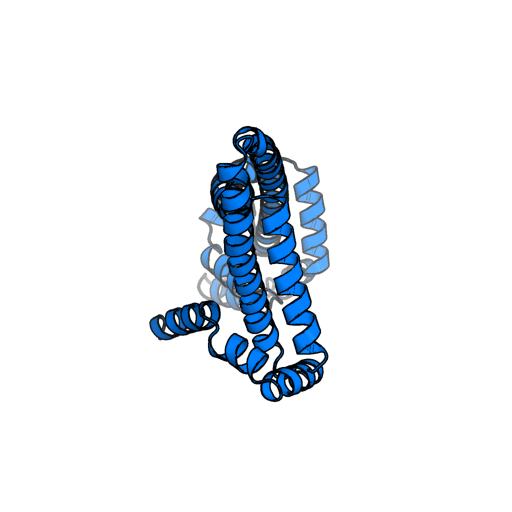M 660 C C . ASP A 1 86 ? -36.568 -5.521 28.409 1.00 35.03 86 ASP A C 1
ATOM 662 O O . ASP A 1 86 ? -36.393 -5.163 27.253 1.00 35.03 86 ASP A O 1
ATOM 666 N N . GLU A 1 87 ? -35.702 -6.306 29.052 1.00 38.00 87 GLU A N 1
ATOM 667 C CA . GLU A 1 87 ? -34.8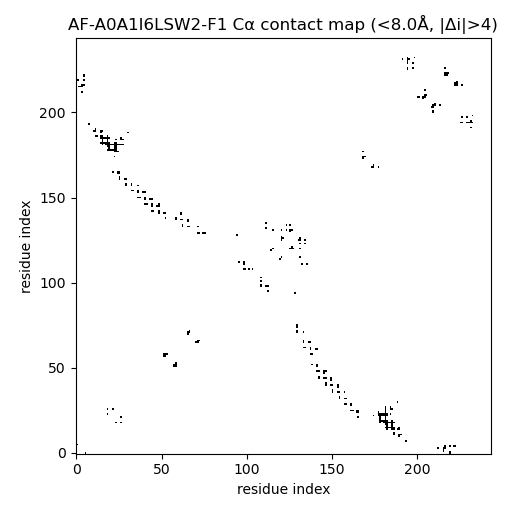70 -7.424 28.575 1.00 38.00 87 GLU A CA 1
ATOM 668 C C . GLU A 1 87 ? -34.291 -7.464 27.134 1.00 38.00 87 GLU A C 1
ATOM 670 O O . GLU A 1 87 ? -34.879 -8.014 26.212 1.00 38.00 87 GLU A O 1
ATOM 675 N N . LYS A 1 88 ? -33.014 -7.044 27.021 1.00 43.06 88 LYS A N 1
ATOM 676 C CA . LYS A 1 88 ? -31.824 -7.671 26.364 1.00 43.06 88 LYS A CA 1
ATOM 677 C C . LYS A 1 88 ? -31.871 -8.264 24.935 1.00 43.06 88 LYS A C 1
ATOM 679 O O . LYS A 1 88 ? -30.797 -8.466 24.375 1.00 43.06 88 LYS A O 1
ATOM 684 N N . ALA A 1 89 ? -33.019 -8.528 24.321 1.00 37.00 89 ALA A N 1
ATOM 685 C CA . ALA A 1 89 ? -33.124 -9.055 22.955 1.00 37.00 89 ALA A CA 1
ATOM 686 C C . ALA A 1 89 ? -33.385 -7.952 21.908 1.00 37.00 89 ALA A C 1
ATOM 688 O O . ALA A 1 89 ? -32.975 -8.095 20.758 1.00 37.00 89 ALA A O 1
ATOM 689 N N . GLY A 1 90 ? -33.999 -6.829 22.307 1.00 45.91 90 GLY A N 1
ATOM 690 C CA . GLY A 1 90 ? -34.248 -5.670 21.436 1.00 45.91 90 GLY A CA 1
ATOM 691 C C . GLY A 1 90 ? -33.034 -4.753 21.233 1.00 45.91 90 GLY A C 1
ATOM 692 O O . GLY A 1 90 ? -32.881 -4.144 20.178 1.00 45.91 90 GLY A O 1
ATOM 693 N N . THR A 1 91 ? -32.109 -4.706 22.196 1.00 64.19 91 THR A N 1
ATOM 694 C CA . THR A 1 91 ? -30.998 -3.736 22.210 1.00 64.19 91 THR A CA 1
ATOM 695 C C . THR A 1 91 ? -29.907 -4.034 21.180 1.00 64.19 91 THR A C 1
ATOM 697 O O . THR A 1 91 ? -29.409 -3.116 20.533 1.00 64.19 91 THR A O 1
ATOM 700 N N . VAL A 1 92 ? -29.555 -5.309 20.979 1.00 72.12 92 VAL A N 1
ATOM 701 C CA . VAL A 1 92 ? -28.496 -5.707 20.031 1.00 72.12 92 VAL A CA 1
ATOM 702 C C . VAL A 1 92 ? -28.933 -5.453 18.588 1.00 72.12 92 VAL A C 1
ATOM 704 O O . VAL A 1 92 ? -28.160 -4.915 17.799 1.00 72.12 92 VAL A O 1
ATOM 707 N N . SER A 1 93 ? -30.188 -5.770 18.245 1.00 78.56 93 SER A N 1
ATOM 708 C CA . SER A 1 93 ? -30.714 -5.515 16.897 1.00 78.56 93 SER A CA 1
ATOM 709 C C . SER A 1 93 ? -30.772 -4.017 16.583 1.00 78.56 93 SER A C 1
ATOM 711 O O . SER A 1 93 ? -30.451 -3.620 15.463 1.00 78.56 93 SER A O 1
ATOM 713 N N . SER A 1 94 ? -31.130 -3.180 17.560 1.00 82.56 94 SER A N 1
ATOM 714 C CA . SER A 1 94 ? -31.123 -1.720 17.409 1.00 82.56 94 SER A CA 1
ATOM 715 C C . SER A 1 94 ? -29.706 -1.164 17.236 1.00 82.56 94 SER A C 1
ATOM 717 O O . SER A 1 94 ? -29.471 -0.361 16.337 1.00 82.56 94 SER A O 1
ATOM 719 N N . GLN A 1 95 ? -28.727 -1.654 18.002 1.00 87.12 95 GLN A N 1
ATOM 720 C CA . GLN A 1 95 ? -27.318 -1.258 17.859 1.00 87.12 95 GLN A CA 1
ATOM 721 C C . GLN A 1 95 ? -26.725 -1.641 16.495 1.00 87.12 95 GLN A C 1
ATOM 723 O O . GLN A 1 95 ? -26.005 -0.845 15.893 1.00 87.12 95 GLN A O 1
ATOM 728 N N . VAL A 1 96 ? -27.057 -2.826 15.970 1.00 90.06 96 VAL A N 1
ATOM 729 C CA . VAL A 1 96 ? -26.648 -3.253 14.620 1.00 90.06 96 VAL A CA 1
ATOM 730 C C . VAL A 1 96 ? -27.222 -2.321 13.550 1.00 90.06 96 VAL A C 1
ATOM 732 O O . VAL A 1 96 ? -26.506 -1.931 12.628 1.00 90.06 96 VAL A O 1
ATOM 735 N N . ASN A 1 97 ? -28.486 -1.907 13.682 1.00 88.44 97 ASN A N 1
ATOM 736 C CA . ASN A 1 97 ? -29.101 -0.953 12.755 1.00 88.44 97 ASN A CA 1
ATOM 737 C C . ASN A 1 97 ? -28.397 0.410 12.784 1.00 88.44 97 ASN A C 1
ATOM 739 O O . ASN A 1 97 ? -28.140 0.980 11.722 1.00 88.44 97 ASN A O 1
ATOM 743 N N . ILE A 1 98 ? -28.021 0.895 13.974 1.00 87.56 98 ILE A N 1
ATOM 744 C CA . ILE A 1 98 ? -27.240 2.130 14.117 1.00 87.56 98 ILE A CA 1
ATOM 745 C C . ILE A 1 98 ? -25.885 1.980 13.415 1.00 87.56 98 ILE A C 1
ATOM 747 O O . ILE A 1 98 ? -25.550 2.819 12.581 1.00 87.56 98 ILE A O 1
ATOM 751 N N . ILE A 1 99 ? -25.139 0.894 13.655 1.00 89.75 99 ILE A N 1
ATOM 752 C CA . ILE A 1 99 ? -23.847 0.642 12.986 1.00 89.75 99 ILE A CA 1
ATOM 753 C C . ILE A 1 99 ? -24.005 0.621 11.458 1.00 89.75 99 ILE A C 1
ATOM 755 O O . ILE A 1 99 ? -23.210 1.229 10.741 1.00 89.75 99 ILE A O 1
ATOM 759 N N . ASN A 1 100 ? -25.053 -0.027 10.946 1.00 90.44 100 ASN A N 1
ATOM 760 C CA . ASN A 1 100 ? -25.310 -0.114 9.508 1.00 90.44 100 ASN A CA 1
ATOM 761 C C . ASN A 1 100 ? -25.636 1.238 8.865 1.00 90.44 100 ASN A C 1
ATOM 763 O O . ASN A 1 100 ? -25.317 1.437 7.688 1.00 90.44 100 ASN A O 1
ATOM 767 N N . SER A 1 101 ? -26.227 2.158 9.631 1.00 87.81 101 SER A N 1
ATOM 768 C CA . SER A 1 101 ? -26.523 3.525 9.189 1.00 87.81 101 SER A CA 1
ATOM 769 C C . SER A 1 101 ? -25.284 4.425 9.098 1.00 87.81 101 SER A C 1
ATOM 771 O O . SER A 1 101 ? -25.326 5.451 8.419 1.00 87.81 101 SER A O 1
ATOM 773 N N . LEU A 1 102 ? -24.166 4.042 9.731 1.00 86.12 102 LEU A N 1
ATOM 774 C CA . LEU A 1 102 ? -22.925 4.811 9.679 1.00 86.12 102 LEU A CA 1
ATOM 775 C C . LEU A 1 102 ? -22.330 4.798 8.264 1.00 86.12 102 LEU A C 1
ATOM 777 O O . LEU A 1 102 ? -22.251 3.759 7.603 1.00 86.12 102 LEU A O 1
ATOM 781 N N . THR A 1 103 ? -21.819 5.949 7.823 1.00 86.88 103 THR A N 1
ATOM 782 C CA . THR A 1 103 ? -21.093 6.097 6.550 1.00 86.88 103 THR A CA 1
ATOM 783 C C . THR A 1 103 ? -19.665 5.557 6.679 1.00 86.88 103 THR A C 1
ATOM 785 O O . THR A 1 103 ? -18.682 6.294 6.610 1.00 86.88 103 THR A O 1
ATOM 788 N N . LEU A 1 104 ? -19.551 4.251 6.912 1.00 87.00 104 LEU A N 1
ATOM 789 C CA . LEU A 1 104 ? -18.299 3.520 7.091 1.00 87.00 104 LEU A CA 1
ATOM 790 C C . LEU A 1 104 ? -18.168 2.394 6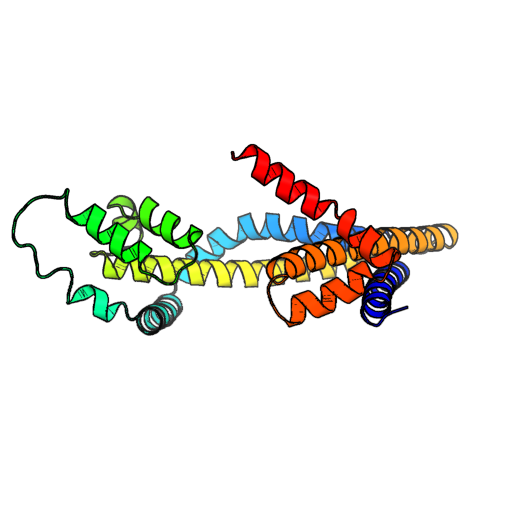.057 1.00 87.00 104 LEU A C 1
ATOM 792 O O . LEU A 1 104 ? -19.183 1.879 5.582 1.00 87.00 104 LEU A O 1
ATOM 796 N N . PRO A 1 105 ? -16.936 1.973 5.715 1.00 87.75 105 PRO A N 1
ATOM 797 C CA . PRO A 1 105 ? -16.723 0.750 4.949 1.00 87.75 105 PRO A CA 1
ATOM 798 C C . PRO A 1 105 ? -17.335 -0.466 5.657 1.00 87.75 105 PRO A C 1
ATOM 800 O O . PRO A 1 105 ? -17.239 -0.572 6.880 1.00 87.75 105 PRO A O 1
ATOM 803 N N . GLU A 1 106 ? -17.891 -1.408 4.890 1.00 88.38 106 GLU A N 1
ATOM 804 C CA . GLU A 1 106 ? -18.520 -2.626 5.433 1.00 88.38 106 GLU A CA 1
ATOM 805 C C . GLU A 1 106 ? -17.578 -3.417 6.348 1.00 88.38 106 GLU A C 1
ATOM 807 O O . GLU A 1 106 ? -17.984 -3.830 7.426 1.00 88.38 106 GLU A O 1
ATOM 812 N N . SER A 1 107 ? -16.284 -3.496 6.018 1.00 86.06 107 SER A N 1
ATOM 813 C CA . SER A 1 107 ? -15.295 -4.169 6.873 1.00 86.06 107 SER A CA 1
ATOM 814 C C . SER A 1 107 ? -15.191 -3.578 8.286 1.00 86.06 107 SER A C 1
ATOM 816 O O . SER A 1 107 ? -14.918 -4.298 9.247 1.00 86.06 107 SER A O 1
ATOM 818 N N . ILE A 1 108 ? -15.411 -2.268 8.437 1.00 90.19 108 ILE A N 1
ATOM 819 C CA . ILE A 1 108 ? -15.423 -1.601 9.744 1.00 90.19 108 ILE A CA 1
ATOM 820 C C . ILE A 1 108 ? -16.750 -1.859 10.458 1.00 90.19 108 ILE A C 1
ATOM 822 O O . ILE A 1 108 ? -16.737 -2.108 11.661 1.00 90.19 108 ILE A O 1
ATOM 826 N N . LYS A 1 109 ? -17.878 -1.839 9.736 1.00 91.62 109 LYS A N 1
ATOM 827 C CA . LYS A 1 109 ? -19.201 -2.150 10.300 1.00 91.62 109 LYS A CA 1
ATOM 828 C C . LYS A 1 109 ? -19.270 -3.580 10.824 1.00 91.62 109 LYS A C 1
ATOM 830 O O . LYS A 1 109 ? -19.683 -3.779 11.959 1.00 91.62 109 LYS A O 1
ATOM 835 N N . GLU A 1 110 ? -18.809 -4.552 10.043 1.00 93.75 110 GLU A N 1
ATOM 836 C CA . GLU A 1 110 ? -18.716 -5.957 10.451 1.00 93.75 110 GLU A CA 1
ATOM 837 C C . GLU A 1 110 ? -17.852 -6.097 11.705 1.00 93.75 110 GLU A C 1
ATOM 839 O O . GLU A 1 110 ? -18.293 -6.674 12.694 1.00 93.75 110 GLU A O 1
ATOM 844 N N . SER A 1 111 ? -16.676 -5.459 11.722 1.00 93.00 111 SER A N 1
ATOM 845 C CA . SER A 1 111 ? -15.800 -5.480 12.897 1.00 93.00 111 SER A CA 1
ATOM 846 C C . SER A 1 111 ? -16.464 -4.858 14.132 1.00 93.00 111 SER A C 1
ATOM 848 O O . SER A 1 111 ? -16.304 -5.383 15.232 1.00 93.00 111 SER A O 1
ATOM 850 N N . LEU A 1 112 ? -17.215 -3.762 13.976 1.00 93.81 112 LEU A N 1
ATOM 851 C CA . LEU A 1 112 ? -17.994 -3.154 15.059 1.00 93.81 112 LEU A CA 1
ATOM 852 C C . LEU A 1 112 ? -19.091 -4.103 15.559 1.00 93.81 112 LEU A C 1
ATOM 854 O O . LEU A 1 112 ? -19.274 -4.245 16.760 1.00 93.81 112 LEU A O 1
ATOM 858 N N . ILE A 1 113 ? -19.804 -4.787 14.665 1.00 93.94 113 ILE A N 1
ATOM 859 C CA . ILE A 1 113 ? -20.866 -5.732 15.038 1.00 93.94 113 ILE A CA 1
ATOM 860 C C . ILE A 1 113 ? -20.281 -6.943 15.777 1.00 93.94 113 ILE A C 1
ATOM 862 O O . ILE A 1 113 ? -20.765 -7.298 16.850 1.00 93.94 113 ILE A O 1
ATOM 866 N N . GLU A 1 114 ? -19.213 -7.546 15.251 1.00 93.25 114 GLU A N 1
ATOM 867 C CA . GLU A 1 114 ? -18.547 -8.712 15.848 1.00 93.25 114 GLU A CA 1
ATOM 868 C C . GLU A 1 114 ? -17.965 -8.409 17.235 1.00 93.25 114 GLU A C 1
ATOM 870 O O . GLU A 1 114 ? -17.999 -9.245 18.142 1.00 93.25 114 GLU A O 1
ATOM 875 N N . ASN A 1 115 ? -17.446 -7.193 17.419 1.00 92.56 115 ASN A N 1
ATOM 876 C CA . ASN A 1 115 ? -16.814 -6.765 18.662 1.00 92.56 115 ASN A CA 1
ATOM 877 C C . ASN A 1 115 ? -17.774 -6.026 19.610 1.00 92.56 115 ASN A C 1
ATOM 879 O O . ASN A 1 115 ? -17.335 -5.551 20.658 1.00 92.56 115 ASN A O 1
ATOM 883 N N . ASN A 1 116 ? -19.067 -5.932 19.289 1.00 91.50 116 ASN A N 1
ATOM 884 C CA . ASN A 1 116 ? -20.069 -5.303 20.147 1.00 91.50 116 ASN A CA 1
ATOM 885 C C . ASN A 1 116 ? -20.514 -6.257 21.270 1.00 91.50 116 ASN A C 1
ATOM 887 O O . ASN A 1 116 ? -21.610 -6.817 21.250 1.00 91.50 116 ASN A O 1
ATOM 891 N N . ASN A 1 117 ? -19.632 -6.496 22.243 1.00 90.12 117 ASN A N 1
ATOM 892 C CA . ASN A 1 117 ? -19.890 -7.391 23.369 1.00 90.12 117 ASN A CA 1
ATOM 893 C C . ASN A 1 117 ? -19.200 -6.920 24.663 1.00 90.12 117 ASN A C 1
ATOM 895 O O . ASN A 1 117 ? -18.267 -6.118 24.647 1.00 90.12 117 ASN A O 1
ATOM 899 N N . THR A 1 118 ? -19.649 -7.451 25.804 1.00 89.31 118 THR A N 1
ATOM 900 C CA . THR A 1 118 ? -19.202 -7.014 27.138 1.00 89.31 118 THR A CA 1
ATOM 901 C C . THR A 1 118 ? -17.702 -7.200 27.387 1.00 89.31 118 THR A C 1
ATOM 903 O O . THR A 1 118 ? -17.105 -6.396 28.100 1.00 89.31 118 THR A O 1
ATOM 906 N N . GLU A 1 119 ? -17.074 -8.226 26.809 1.00 92.81 119 GLU A N 1
ATOM 907 C CA . GLU A 1 119 ? -15.638 -8.475 26.994 1.00 92.81 119 GLU A CA 1
ATOM 908 C C . GLU A 1 119 ? -14.798 -7.384 26.322 1.00 92.81 119 GLU A C 1
ATOM 910 O O . GLU A 1 119 ? -13.860 -6.854 26.921 1.00 92.81 119 GLU A O 1
ATOM 915 N N . VAL A 1 120 ? -15.185 -6.972 25.113 1.00 92.81 120 VAL A N 1
ATOM 916 C CA . VAL A 1 120 ? -14.521 -5.879 24.394 1.00 92.81 120 VAL A CA 1
ATOM 917 C C . VAL A 1 120 ? -14.742 -4.534 25.091 1.00 92.81 120 VAL A C 1
ATOM 919 O O . VAL A 1 120 ? -13.812 -3.734 25.170 1.00 92.81 120 VAL A O 1
ATOM 922 N N . TYR A 1 121 ? -15.929 -4.290 25.651 1.00 91.81 121 TYR A N 1
ATOM 923 C CA . TYR A 1 121 ? -16.217 -3.053 26.389 1.00 91.81 121 TYR A CA 1
ATOM 924 C C . TYR A 1 121 ? -15.308 -2.917 27.615 1.00 91.81 121 TYR A C 1
ATOM 926 O O . TYR A 1 121 ? -14.683 -1.878 27.816 1.00 91.81 121 TYR A O 1
ATOM 934 N N . ARG A 1 122 ? -15.149 -4.004 28.383 1.00 93.62 122 ARG A N 1
ATOM 935 C CA . ARG A 1 122 ? -14.216 -4.058 29.519 1.00 93.62 122 ARG A CA 1
ATOM 936 C C . ARG A 1 122 ? -12.773 -3.830 29.086 1.00 93.62 122 ARG A C 1
ATOM 938 O O . ARG A 1 122 ? -12.062 -3.076 29.737 1.00 93.62 122 ARG A O 1
ATOM 945 N N . ALA A 1 123 ? -12.349 -4.456 27.989 1.00 91.06 123 ALA A N 1
ATOM 946 C CA . ALA A 1 123 ? -10.992 -4.302 27.468 1.00 91.06 123 ALA A CA 1
ATOM 947 C C . ALA A 1 123 ? -10.685 -2.876 26.974 1.00 91.06 123 ALA A C 1
ATOM 949 O O . ALA A 1 123 ? -9.519 -2.492 26.913 1.00 91.06 123 ALA A O 1
ATOM 950 N N . MET A 1 124 ? -11.712 -2.110 26.601 1.00 91.25 124 MET A N 1
ATOM 951 C CA . MET A 1 124 ? -11.594 -0.725 26.138 1.00 91.25 124 MET A CA 1
ATOM 952 C C . MET A 1 124 ? -11.918 0.324 27.209 1.00 91.25 124 MET A C 1
ATOM 954 O O . MET A 1 124 ? -11.807 1.514 26.911 1.00 91.25 124 MET A O 1
ATOM 958 N N . GLU A 1 125 ? -12.292 -0.110 28.418 1.00 91.62 125 GLU A N 1
ATOM 959 C CA . GLU A 1 125 ? -12.699 0.753 29.536 1.00 91.62 125 GLU A CA 1
ATOM 960 C C . GLU A 1 125 ? -13.815 1.735 29.130 1.00 91.62 125 GLU A C 1
ATOM 962 O O . GLU A 1 125 ? -13.699 2.946 29.317 1.00 91.62 125 GLU A O 1
ATOM 967 N N . VAL A 1 126 ? -14.877 1.205 28.509 1.00 87.69 126 VAL A N 1
ATOM 968 C CA . VAL A 1 126 ? -16.067 1.962 28.078 1.00 87.69 126 VAL A CA 1
ATOM 969 C C . VAL A 1 126 ? -17.334 1.401 28.717 1.00 87.69 126 VAL A C 1
ATOM 971 O O . VAL A 1 126 ? -17.490 0.181 28.832 1.00 87.69 126 VAL A O 1
ATOM 974 N N . ASP A 1 127 ? -18.261 2.283 29.085 1.00 84.75 127 ASP A N 1
ATOM 975 C CA . ASP A 1 127 ? -19.452 1.914 29.859 1.00 84.75 127 ASP A CA 1
ATOM 976 C C . ASP A 1 127 ? -20.723 1.814 29.005 1.00 84.75 127 ASP A C 1
ATOM 978 O O . ASP A 1 127 ? -21.707 1.187 29.406 1.00 84.75 127 ASP A O 1
ATOM 982 N N . ASN A 1 128 ? -20.724 2.411 27.811 1.00 85.50 128 ASN A N 1
ATOM 983 C CA . ASN A 1 128 ? -21.894 2.448 26.939 1.00 85.50 128 ASN A CA 1
ATOM 984 C C . ASN A 1 128 ? -21.552 2.310 25.449 1.00 85.50 128 ASN A C 1
ATOM 986 O O . ASN A 1 128 ? -20.400 2.379 25.024 1.00 85.50 128 ASN A O 1
ATOM 990 N N . PHE A 1 129 ? -22.598 2.108 24.647 1.00 86.06 129 PHE A N 1
ATOM 991 C CA . PHE A 1 129 ? -22.490 1.894 23.206 1.00 86.06 129 PHE A CA 1
ATOM 992 C C . PHE A 1 129 ? -21.876 3.089 22.456 1.00 86.06 129 PHE A C 1
ATOM 994 O O . PHE A 1 129 ? -21.065 2.890 21.555 1.00 86.06 129 PHE A O 1
ATOM 1001 N N . GLY A 1 130 ? -22.209 4.327 22.837 1.00 85.12 130 GLY A N 1
ATOM 1002 C CA . GLY A 1 130 ? -21.643 5.523 22.204 1.00 85.12 130 GLY A CA 1
ATOM 1003 C C . GLY A 1 130 ? -20.133 5.630 22.431 1.00 85.12 130 GLY A C 1
ATOM 1004 O O . GLY A 1 130 ? -19.368 5.826 21.484 1.00 85.12 130 GLY A O 1
ATOM 1005 N N . GLU A 1 131 ? -19.693 5.409 23.671 1.00 88.25 131 GLU A N 1
ATOM 1006 C CA . GLU A 1 131 ? -18.272 5.331 24.027 1.00 88.25 131 GLU A CA 1
ATOM 1007 C C . GLU A 1 131 ? -17.560 4.179 23.315 1.00 88.25 131 GLU A C 1
ATOM 1009 O O . GLU A 1 131 ? -16.433 4.352 22.854 1.00 88.25 131 GLU A O 1
ATOM 1014 N N . TYR A 1 132 ? -18.220 3.027 23.167 1.00 92.12 132 TYR A N 1
ATOM 1015 C CA . TYR A 1 132 ? -17.700 1.892 22.408 1.00 92.12 132 TYR A CA 1
ATOM 1016 C C . TYR A 1 132 ? -17.404 2.259 20.948 1.00 92.12 132 TYR A C 1
ATOM 1018 O O . TYR A 1 132 ? -16.273 2.05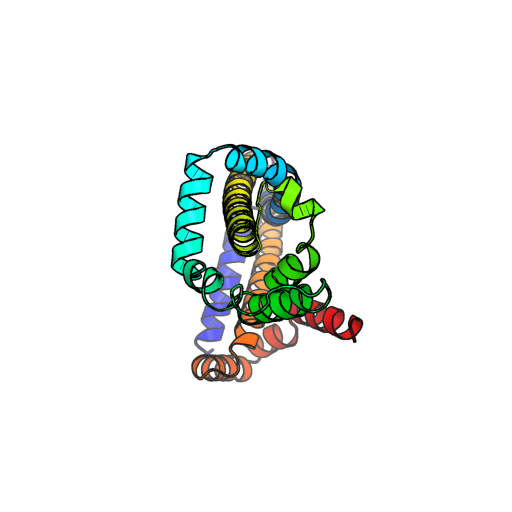6 20.499 1.00 92.12 132 TYR A O 1
ATOM 1026 N N . ILE A 1 133 ? -18.372 2.834 20.221 1.00 92.00 133 ILE A N 1
ATOM 1027 C CA . ILE A 1 133 ? -18.187 3.238 18.816 1.00 92.00 133 ILE A CA 1
ATOM 1028 C C . ILE A 1 133 ? -17.024 4.225 18.700 1.00 92.00 133 ILE A C 1
ATOM 1030 O O . ILE A 1 133 ? -16.118 4.045 17.884 1.00 92.00 133 ILE A O 1
ATOM 1034 N N . ASN A 1 134 ? -17.019 5.245 19.554 1.00 91.69 134 ASN A N 1
ATOM 1035 C CA . ASN A 1 134 ? -15.987 6.269 19.566 1.00 91.69 134 ASN A CA 1
ATOM 1036 C C . ASN A 1 134 ? -14.593 5.681 19.837 1.00 91.69 134 ASN A C 1
ATOM 1038 O O . ASN A 1 134 ? -13.653 5.887 19.060 1.00 91.69 134 ASN A O 1
ATOM 1042 N N . ARG A 1 135 ? -14.452 4.890 20.905 1.00 93.75 135 ARG A N 1
ATOM 1043 C CA . ARG A 1 135 ? -13.171 4.297 21.295 1.00 93.75 135 ARG A CA 1
ATOM 1044 C C . ARG A 1 135 ? -12.662 3.322 20.241 1.00 93.75 135 ARG A C 1
ATOM 1046 O O . ARG A 1 135 ? -11.472 3.352 19.919 1.00 93.75 135 ARG A O 1
ATOM 1053 N N . PHE A 1 136 ? -13.548 2.514 19.663 1.00 94.06 136 PHE A N 1
ATOM 1054 C CA . PHE A 1 136 ? -13.205 1.597 18.583 1.00 94.06 136 PHE A CA 1
ATOM 1055 C C . PHE A 1 136 ? -12.640 2.351 17.374 1.00 94.06 136 PHE A C 1
ATOM 1057 O O . PHE A 1 136 ? -11.547 2.031 16.900 1.00 94.06 136 PHE A O 1
ATOM 1064 N N . LEU A 1 137 ? -13.339 3.389 16.901 1.00 94.19 137 LEU A N 1
ATOM 1065 C CA . LEU A 1 137 ? -12.895 4.196 15.761 1.00 94.19 137 LEU A CA 1
ATOM 1066 C C . LEU A 1 137 ? -11.601 4.957 16.071 1.00 94.19 137 LEU A C 1
ATOM 1068 O O . LEU A 1 137 ? -10.690 4.983 15.243 1.00 94.19 137 LEU A O 1
ATOM 1072 N N . THR A 1 138 ? -11.461 5.486 17.287 1.00 95.00 138 THR A N 1
ATOM 1073 C CA . THR A 1 138 ? -10.223 6.114 17.768 1.00 95.00 138 THR A CA 1
ATOM 1074 C C . THR A 1 138 ? -9.042 5.149 17.676 1.00 95.00 138 THR A C 1
ATOM 1076 O O . THR A 1 138 ? -7.996 5.479 17.111 1.00 95.00 138 THR A O 1
ATOM 1079 N N . TYR A 1 139 ? -9.197 3.920 18.172 1.00 94.50 139 TYR A N 1
ATOM 1080 C CA . TYR A 1 139 ? -8.152 2.898 18.099 1.00 94.50 139 TYR A CA 1
ATOM 1081 C C . TYR A 1 139 ? -7.882 2.427 16.669 1.00 94.50 139 TYR A C 1
ATOM 1083 O O . TYR A 1 139 ? -6.722 2.186 16.327 1.00 94.50 139 TYR A O 1
ATOM 1091 N N . ALA A 1 140 ? -8.905 2.337 15.818 1.00 92.31 140 ALA A N 1
ATOM 1092 C CA . ALA A 1 140 ? -8.742 2.023 14.402 1.00 92.31 140 ALA A CA 1
ATOM 1093 C C . ALA A 1 140 ? -7.908 3.095 13.677 1.00 92.31 140 ALA A C 1
ATOM 1095 O O . ALA A 1 140 ? -6.980 2.756 12.937 1.00 92.31 140 ALA A O 1
ATOM 1096 N N . ILE A 1 141 ? -8.161 4.379 13.947 1.00 93.69 141 ILE A N 1
ATOM 1097 C CA . ILE A 1 141 ? -7.387 5.497 13.391 1.00 93.69 141 ILE A CA 1
ATOM 1098 C C . ILE A 1 141 ? -5.942 5.463 13.901 1.00 93.69 141 ILE A C 1
ATOM 1100 O O . ILE A 1 141 ? -5.013 5.534 13.093 1.00 93.69 141 ILE A O 1
ATOM 1104 N N . ILE A 1 142 ? -5.724 5.272 15.208 1.00 95.00 142 ILE A N 1
ATOM 1105 C CA . ILE A 1 142 ? -4.373 5.142 15.783 1.00 95.00 142 ILE A CA 1
ATOM 1106 C C . ILE A 1 142 ? -3.617 3.974 15.141 1.00 95.00 142 ILE A C 1
ATOM 1108 O O . ILE A 1 142 ? -2.446 4.126 14.787 1.00 95.00 142 ILE A O 1
ATOM 1112 N N . ASN A 1 143 ? -4.272 2.826 14.944 1.00 92.50 143 ASN A N 1
ATOM 1113 C CA . ASN A 1 143 ? -3.676 1.673 14.267 1.00 92.50 143 ASN A CA 1
ATOM 1114 C C . ASN A 1 143 ? -3.277 2.001 12.836 1.00 92.50 143 ASN A C 1
ATOM 1116 O O . ASN A 1 143 ? -2.162 1.682 12.439 1.00 92.50 143 ASN A O 1
ATOM 1120 N N . CYS A 1 144 ? -4.163 2.646 12.080 1.00 92.38 144 CYS A N 1
ATOM 1121 C CA . CYS A 1 144 ? -3.918 3.012 10.690 1.00 92.38 144 CYS A CA 1
ATOM 1122 C C . CYS A 1 144 ? -2.725 3.972 10.561 1.00 92.38 144 CYS A C 1
ATOM 1124 O O . CYS A 1 144 ? -1.806 3.732 9.771 1.00 92.38 144 CYS A O 1
ATOM 1126 N N . ILE A 1 145 ? -2.688 5.020 11.389 1.00 94.88 145 ILE A N 1
ATOM 1127 C CA . ILE A 1 145 ? -1.588 5.993 11.419 1.00 94.88 145 ILE A CA 1
ATOM 1128 C C . ILE A 1 145 ? -0.284 5.309 11.842 1.00 94.88 145 ILE A C 1
ATOM 1130 O O . ILE A 1 145 ? 0.734 5.449 11.163 1.00 94.88 145 ILE A O 1
ATOM 1134 N N . THR A 1 146 ? -0.313 4.519 12.917 1.00 95.06 146 THR A N 1
ATOM 1135 C CA . THR A 1 146 ? 0.868 3.797 13.412 1.00 95.06 146 THR A CA 1
ATOM 1136 C C . THR A 1 146 ? 1.405 2.837 12.358 1.00 95.06 146 THR A C 1
ATOM 1138 O O . THR A 1 146 ? 2.599 2.853 12.067 1.00 95.06 146 THR A O 1
ATOM 1141 N N . TYR A 1 147 ? 0.535 2.039 11.738 1.00 95.94 147 TYR A N 1
ATOM 1142 C CA . TYR A 1 147 ? 0.908 1.115 10.671 1.00 95.94 147 TYR A CA 1
ATOM 1143 C C . TYR A 1 147 ? 1.561 1.860 9.504 1.00 95.94 147 TYR A C 1
ATOM 1145 O O . TYR A 1 147 ? 2.626 1.458 9.041 1.00 95.94 147 TYR A O 1
ATOM 1153 N N . SER A 1 148 ? 0.980 2.986 9.081 1.00 94.94 148 SER A N 1
ATOM 1154 C CA . SER A 1 148 ? 1.498 3.802 7.977 1.00 94.94 148 SER A CA 1
ATOM 1155 C C . SER A 1 148 ? 2.886 4.376 8.275 1.00 94.94 148 SER A C 1
ATOM 1157 O O . SER A 1 148 ? 3.782 4.301 7.432 1.00 94.94 148 SER A O 1
ATOM 1159 N N . ILE A 1 149 ? 3.095 4.906 9.484 1.00 96.75 149 ILE A N 1
ATOM 1160 C CA . ILE A 1 149 ? 4.390 5.449 9.918 1.00 96.75 149 ILE A CA 1
ATOM 1161 C C . ILE A 1 149 ? 5.436 4.336 10.009 1.00 96.75 149 ILE A C 1
ATOM 1163 O O . ILE A 1 149 ? 6.530 4.472 9.460 1.00 96.75 149 ILE A O 1
ATOM 1167 N N . VAL A 1 150 ? 5.106 3.217 10.659 1.00 96.94 150 VAL A N 1
ATOM 1168 C CA . VAL A 1 150 ? 6.016 2.072 10.809 1.00 96.94 150 VAL A CA 1
ATOM 1169 C C . VAL A 1 150 ? 6.380 1.496 9.445 1.00 96.94 150 VAL A C 1
ATOM 1171 O O . VAL A 1 150 ? 7.556 1.246 9.190 1.00 96.94 150 VAL A O 1
ATOM 1174 N N . PHE A 1 151 ? 5.411 1.336 8.542 1.00 96.75 151 PHE A N 1
ATOM 1175 C CA . PHE A 1 151 ? 5.660 0.924 7.163 1.00 96.75 151 PHE A CA 1
ATOM 1176 C C . PHE A 1 151 ? 6.624 1.872 6.451 1.00 96.75 151 PHE A C 1
ATOM 1178 O O . PHE A 1 151 ? 7.601 1.414 5.861 1.00 96.75 151 PHE A O 1
ATOM 1185 N N . GLY A 1 152 ? 6.411 3.186 6.560 1.00 95.56 152 GLY A N 1
ATOM 1186 C CA . GLY A 1 152 ? 7.310 4.190 5.993 1.00 95.56 152 GLY A CA 1
ATOM 1187 C C . GLY A 1 152 ? 8.742 4.077 6.525 1.00 95.56 152 GLY A C 1
ATOM 1188 O O . GLY A 1 152 ? 9.688 4.063 5.737 1.00 95.56 152 GLY A O 1
ATOM 1189 N N . ILE A 1 153 ? 8.913 3.933 7.843 1.00 97.56 153 ILE A N 1
ATOM 1190 C CA . ILE A 1 153 ? 10.228 3.793 8.491 1.00 97.56 153 ILE A CA 1
ATOM 1191 C C . ILE A 1 153 ? 10.925 2.497 8.060 1.00 97.56 153 ILE A C 1
ATOM 1193 O O . ILE A 1 153 ? 12.097 2.524 7.682 1.00 97.56 153 ILE A O 1
ATOM 1197 N N . VAL A 1 154 ? 10.217 1.365 8.082 1.00 96.81 154 VAL A N 1
ATOM 1198 C CA . VAL A 1 154 ? 10.763 0.062 7.670 1.00 96.81 154 VAL A CA 1
ATOM 1199 C C . VAL A 1 154 ? 11.146 0.089 6.193 1.00 96.81 154 VAL A C 1
ATOM 1201 O O . VAL A 1 154 ? 12.238 -0.350 5.828 1.00 96.81 154 VAL A O 1
ATOM 1204 N N . MET A 1 155 ? 10.289 0.651 5.341 1.00 94.56 155 MET A N 1
ATOM 1205 C CA . MET A 1 155 ? 10.565 0.774 3.915 1.00 94.56 155 MET A CA 1
ATOM 1206 C C . MET A 1 155 ? 11.787 1.662 3.659 1.00 94.56 155 MET A C 1
ATOM 1208 O O . MET A 1 155 ? 12.640 1.307 2.844 1.00 94.56 155 MET A O 1
ATOM 1212 N N . LEU A 1 156 ? 11.921 2.777 4.383 1.00 93.94 156 LEU A N 1
ATOM 1213 C CA . LEU A 1 156 ? 13.095 3.646 4.308 1.00 93.94 156 LEU A CA 1
ATOM 1214 C C . LEU A 1 156 ? 14.373 2.897 4.715 1.00 93.94 156 LEU A C 1
ATOM 1216 O O . LEU A 1 156 ? 15.369 2.947 3.993 1.00 93.94 156 LEU A O 1
ATOM 1220 N N . ALA A 1 157 ? 14.341 2.153 5.823 1.00 95.19 157 ALA A N 1
ATOM 1221 C CA . ALA A 1 157 ? 15.473 1.349 6.278 1.00 95.19 157 ALA A CA 1
ATOM 1222 C C . ALA A 1 157 ? 15.886 0.295 5.234 1.00 95.19 157 ALA A C 1
ATOM 1224 O O . ALA A 1 157 ? 17.068 0.172 4.904 1.00 95.19 157 ALA A O 1
ATOM 1225 N N . LEU A 1 158 ? 14.919 -0.415 4.645 1.00 93.12 158 LEU A N 1
ATOM 1226 C CA . LEU A 1 158 ? 15.177 -1.384 3.577 1.00 93.12 158 LEU A CA 1
ATOM 1227 C C . LEU A 1 158 ? 15.765 -0.717 2.327 1.00 93.12 158 LEU A C 1
ATOM 1229 O O . LEU A 1 158 ? 16.687 -1.263 1.727 1.00 93.12 158 LEU A O 1
ATOM 1233 N N . GLN A 1 159 ? 15.316 0.481 1.948 1.00 87.06 159 GLN A N 1
ATOM 1234 C CA . GLN A 1 159 ? 15.897 1.214 0.814 1.00 87.06 159 GLN A CA 1
ATOM 1235 C C . GLN A 1 159 ? 17.349 1.656 1.059 1.00 87.06 159 GLN A C 1
ATOM 1237 O O . GLN A 1 159 ? 18.165 1.647 0.127 1.00 87.06 159 GLN A O 1
ATOM 1242 N N . ILE A 1 160 ? 17.697 2.005 2.301 1.00 88.44 160 ILE A N 1
ATOM 1243 C CA . ILE A 1 160 ? 19.083 2.299 2.691 1.00 88.44 160 ILE A CA 1
ATOM 1244 C C . ILE A 1 160 ? 19.944 1.041 2.518 1.00 88.44 160 ILE A C 1
AT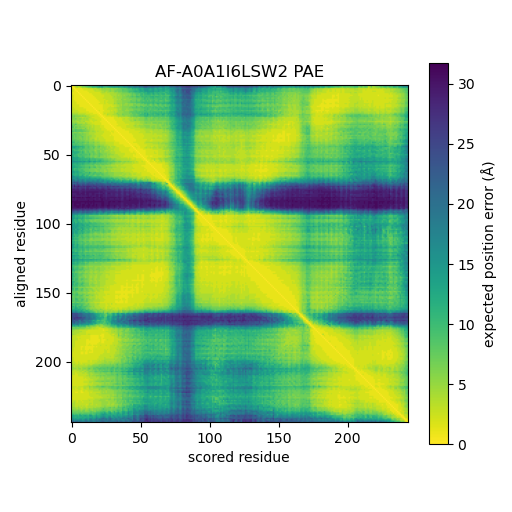OM 1246 O O . ILE A 1 160 ? 20.983 1.099 1.857 1.00 88.44 160 ILE A O 1
ATOM 1250 N N . ILE A 1 161 ? 19.477 -0.111 3.011 1.00 88.06 161 ILE A N 1
ATOM 1251 C CA . ILE A 1 161 ? 20.161 -1.405 2.846 1.00 88.06 161 ILE A CA 1
ATOM 1252 C C . ILE A 1 161 ? 20.312 -1.751 1.358 1.00 88.06 161 ILE A C 1
ATOM 1254 O O . ILE A 1 161 ? 21.409 -2.078 0.905 1.00 88.06 161 ILE A O 1
ATOM 1258 N N . ALA A 1 162 ? 19.248 -1.596 0.565 1.00 84.25 162 ALA A N 1
ATOM 1259 C CA . ALA A 1 162 ? 19.256 -1.840 -0.879 1.00 84.25 162 ALA A CA 1
ATOM 1260 C C . ALA A 1 162 ? 20.340 -1.030 -1.603 1.00 84.25 162 ALA A C 1
ATOM 1262 O O . ALA A 1 162 ? 20.953 -1.496 -2.562 1.00 84.25 162 ALA A O 1
ATOM 1263 N N . SER A 1 163 ? 20.589 0.196 -1.141 1.00 76.75 163 SER A N 1
ATOM 1264 C CA . SER A 1 163 ? 21.601 1.078 -1.721 1.00 76.75 163 SER A CA 1
ATOM 1265 C C . SER A 1 163 ? 23.028 0.622 -1.401 1.00 76.75 163 SER A C 1
ATOM 1267 O O . SER A 1 163 ? 23.924 0.835 -2.218 1.00 76.75 163 SER A O 1
ATOM 1269 N N . MET A 1 164 ? 23.238 -0.067 -0.276 1.00 76.62 164 MET A N 1
ATOM 1270 C CA . MET A 1 164 ? 24.533 -0.656 0.090 1.00 76.62 164 MET A CA 1
ATOM 1271 C C . MET A 1 164 ? 24.873 -1.905 -0.743 1.00 76.62 164 MET A C 1
ATOM 1273 O O . MET A 1 164 ? 26.050 -2.173 -0.991 1.00 76.62 164 MET A O 1
ATOM 1277 N N . LEU A 1 165 ? 23.872 -2.635 -1.254 1.00 72.81 165 LEU A N 1
ATOM 1278 C CA . LEU A 1 165 ? 24.078 -3.839 -2.080 1.00 72.81 165 LEU A CA 1
ATOM 1279 C C . LEU A 1 165 ? 24.783 -3.559 -3.426 1.00 72.81 165 LEU A C 1
ATOM 1281 O O . LEU A 1 165 ? 25.318 -4.477 -4.049 1.00 72.81 165 LEU A O 1
ATOM 1285 N N . ASN A 1 166 ? 24.870 -2.299 -3.860 1.00 63.19 166 ASN A N 1
ATOM 1286 C CA . ASN A 1 166 ? 25.511 -1.907 -5.120 1.00 63.19 166 ASN A CA 1
ATOM 1287 C C . ASN A 1 166 ? 27.043 -2.092 -5.162 1.00 63.19 166 ASN A C 1
ATOM 1289 O O . ASN A 1 166 ? 27.648 -1.928 -6.223 1.00 63.19 166 ASN A O 1
ATOM 1293 N N . ILE A 1 167 ? 27.693 -2.460 -4.054 1.00 59.84 167 ILE A N 1
ATOM 1294 C CA . ILE A 1 167 ? 29.158 -2.607 -3.985 1.00 59.84 167 ILE A CA 1
ATOM 1295 C C . ILE A 1 167 ? 29.664 -3.853 -4.739 1.00 59.84 167 ILE A C 1
ATOM 1297 O O . ILE A 1 167 ? 30.781 -3.840 -5.259 1.00 59.84 167 ILE A O 1
ATOM 1301 N N . VAL A 1 168 ? 28.845 -4.903 -4.869 1.00 57.25 168 VAL A N 1
ATOM 1302 C CA . VAL A 1 168 ? 29.274 -6.224 -5.379 1.00 57.25 168 VAL A CA 1
ATOM 1303 C C . VAL A 1 168 ? 29.376 -6.281 -6.920 1.00 57.25 168 VAL A C 1
ATOM 1305 O O . VAL A 1 168 ? 29.983 -7.188 -7.478 1.00 57.25 168 VAL A O 1
ATOM 1308 N N . SER A 1 169 ? 28.875 -5.273 -7.644 1.00 56.25 169 SER A N 1
ATOM 1309 C CA . SER A 1 169 ? 28.744 -5.303 -9.118 1.00 56.25 169 SER A CA 1
ATOM 1310 C C . SER A 1 169 ? 29.957 -4.771 -9.911 1.00 56.25 169 SER A C 1
ATOM 1312 O O . SER A 1 169 ? 29.820 -4.424 -11.081 1.00 56.25 169 SER A O 1
ATOM 1314 N N . LYS A 1 170 ? 31.156 -4.680 -9.318 1.00 58.25 170 LYS A N 1
ATOM 1315 C CA . LYS A 1 170 ? 32.321 -3.983 -9.919 1.00 58.25 170 LYS A CA 1
ATOM 1316 C C . LYS A 1 170 ? 33.062 -4.730 -11.047 1.00 58.25 170 LYS A C 1
ATOM 1318 O O . LYS A 1 170 ? 34.042 -4.201 -11.563 1.00 58.25 170 LYS A O 1
ATOM 1323 N N . LEU A 1 171 ? 32.628 -5.925 -11.456 1.00 58.97 171 LEU A N 1
ATOM 1324 C CA . LEU A 1 171 ? 33.266 -6.676 -12.550 1.00 58.97 171 LEU A CA 1
ATOM 1325 C C . LEU A 1 171 ? 32.574 -6.390 -13.902 1.00 58.97 171 LEU A C 1
ATOM 1327 O O . LEU A 1 171 ? 31.352 -6.492 -13.978 1.00 58.97 171 LEU A O 1
ATOM 1331 N N . PRO A 1 172 ? 33.309 -6.080 -14.990 1.00 58.78 172 PRO A N 1
ATOM 1332 C CA . PRO A 1 172 ? 32.744 -5.520 -16.230 1.00 58.78 172 PRO A CA 1
ATOM 1333 C C . PRO A 1 172 ? 31.709 -6.413 -16.943 1.00 58.78 172 PRO A C 1
ATOM 1335 O O . PRO A 1 172 ? 30.729 -5.902 -17.488 1.00 58.78 172 PRO A O 1
ATOM 1338 N N . VAL A 1 173 ? 31.865 -7.741 -16.895 1.00 63.22 173 VAL A N 1
ATOM 1339 C CA . VAL A 1 173 ? 30.884 -8.687 -17.472 1.00 63.22 173 VAL A CA 1
ATOM 1340 C C . VAL A 1 173 ? 29.652 -8.832 -16.569 1.00 63.22 173 VAL A C 1
ATOM 1342 O O . VAL A 1 173 ? 28.517 -8.801 -17.047 1.00 63.22 173 VAL A O 1
ATOM 1345 N N . VAL A 1 174 ? 29.864 -8.896 -15.251 1.00 69.06 174 VAL A N 1
ATOM 1346 C CA . VAL A 1 174 ? 28.791 -8.955 -14.243 1.00 69.06 174 VAL A CA 1
ATOM 1347 C C . VAL A 1 174 ? 27.958 -7.673 -14.263 1.00 69.06 174 VAL A C 1
ATOM 1349 O O . VAL A 1 174 ? 26.745 -7.725 -14.098 1.00 69.06 174 VAL A O 1
ATOM 1352 N N . HIS A 1 175 ? 28.575 -6.526 -14.548 1.00 75.94 175 HIS A N 1
ATOM 1353 C CA . HIS A 1 175 ? 27.905 -5.228 -14.619 1.00 75.94 175 HIS A CA 1
ATOM 1354 C C . HIS A 1 175 ? 26.875 -5.148 -15.748 1.00 75.94 175 HIS A C 1
ATOM 1356 O O . HIS A 1 175 ? 25.772 -4.647 -15.541 1.00 75.94 175 HIS A O 1
ATOM 1362 N N . SER A 1 176 ? 27.197 -5.677 -16.932 1.00 80.62 176 SER A N 1
ATOM 1363 C CA . SER A 1 176 ? 26.278 -5.654 -18.080 1.00 80.62 176 SER A CA 1
ATOM 1364 C C . SER A 1 176 ? 25.080 -6.581 -17.866 1.00 80.62 176 SER A C 1
ATOM 1366 O O . SER A 1 176 ? 23.940 -6.177 -18.098 1.00 80.62 176 SER A O 1
ATOM 1368 N N . ILE A 1 177 ? 25.322 -7.787 -17.340 1.00 85.19 177 ILE A N 1
ATOM 1369 C CA . ILE A 1 177 ? 24.260 -8.738 -16.976 1.00 85.19 177 ILE A CA 1
ATOM 1370 C C . ILE A 1 177 ? 23.399 -8.172 -15.841 1.00 85.19 177 ILE A C 1
ATOM 1372 O O . ILE A 1 177 ? 22.175 -8.241 -15.910 1.00 85.19 177 ILE A O 1
ATOM 1376 N N . ASN A 1 178 ? 24.011 -7.541 -14.834 1.00 85.38 178 ASN A N 1
ATOM 1377 C CA . ASN A 1 178 ? 23.292 -6.891 -13.741 1.00 85.38 178 ASN A CA 1
ATOM 1378 C C . ASN A 1 178 ? 22.382 -5.774 -14.267 1.00 85.38 178 ASN A C 1
ATOM 1380 O O . ASN A 1 178 ? 21.216 -5.713 -13.893 1.00 85.38 178 ASN A O 1
ATOM 1384 N N . LYS A 1 179 ? 22.850 -4.924 -15.186 1.00 88.56 179 LYS A N 1
ATOM 1385 C CA . LYS A 1 179 ? 21.997 -3.891 -15.794 1.00 88.56 179 LYS A CA 1
ATOM 1386 C C . LYS A 1 179 ? 20.862 -4.479 -16.628 1.00 88.56 179 LYS A C 1
ATOM 1388 O O . LYS A 1 179 ? 19.722 -4.056 -16.461 1.00 88.56 179 LYS A O 1
ATOM 1393 N N . ALA A 1 180 ? 21.147 -5.460 -17.484 1.00 89.94 180 ALA A N 1
ATOM 1394 C CA . ALA A 1 180 ? 20.130 -6.110 -18.310 1.00 89.94 180 ALA A CA 1
ATOM 1395 C C . ALA A 1 180 ? 19.066 -6.822 -17.457 1.00 89.94 180 ALA A C 1
ATOM 1397 O O . ALA A 1 180 ? 17.870 -6.662 -17.696 1.00 89.94 180 ALA A O 1
ATOM 1398 N N . GLY A 1 181 ? 19.484 -7.535 -16.409 1.00 88.94 181 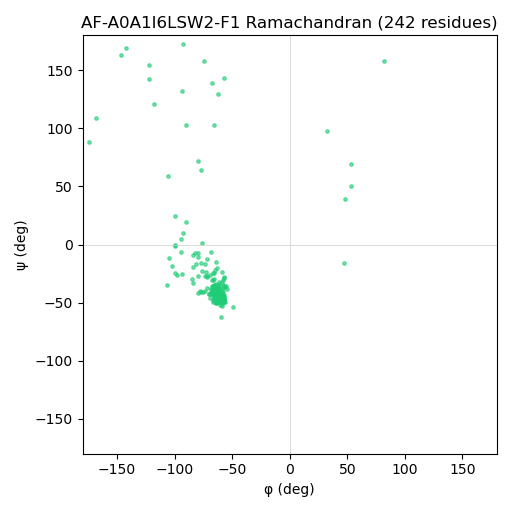GLY A N 1
ATOM 1399 C CA . GLY A 1 181 ? 18.572 -8.131 -15.435 1.00 88.94 181 GLY A CA 1
ATOM 1400 C C . GLY A 1 181 ? 17.752 -7.072 -14.694 1.00 88.94 181 GLY A C 1
ATOM 1401 O O . GLY A 1 181 ? 16.549 -7.242 -14.521 1.00 88.94 181 GLY A O 1
ATOM 1402 N N . GLY A 1 182 ? 18.365 -5.945 -14.322 1.00 89.81 182 GLY A N 1
ATOM 1403 C CA . GLY A 1 182 ? 17.660 -4.802 -13.738 1.00 89.81 182 GLY A CA 1
ATOM 1404 C C . GLY A 1 182 ? 16.577 -4.257 -14.666 1.00 89.81 182 GLY A C 1
ATOM 1405 O O . GLY A 1 182 ? 15.452 -4.039 -14.229 1.00 89.81 182 GLY A O 1
ATOM 1406 N N . ALA A 1 183 ? 16.872 -4.127 -15.961 1.00 93.12 183 ALA A N 1
ATOM 1407 C CA . ALA A 1 183 ? 15.905 -3.742 -16.989 1.00 93.12 183 ALA A CA 1
ATOM 1408 C C . ALA A 1 183 ? 14.713 -4.707 -17.055 1.00 93.12 183 ALA A C 1
ATOM 1410 O O . ALA A 1 183 ? 13.566 -4.266 -17.083 1.00 93.12 183 ALA A O 1
ATOM 1411 N N . ALA A 1 184 ? 14.984 -6.017 -17.047 1.00 93.81 184 ALA A N 1
ATOM 1412 C CA . ALA A 1 184 ? 13.958 -7.055 -17.108 1.00 93.81 184 ALA A CA 1
ATOM 1413 C C . ALA A 1 184 ? 13.041 -7.020 -15.876 1.00 93.81 184 ALA A C 1
ATOM 1415 O O . ALA A 1 184 ? 11.818 -7.009 -16.012 1.00 93.81 184 ALA A O 1
ATOM 1416 N N . VAL A 1 185 ? 13.614 -6.924 -14.674 1.00 92.50 185 VAL A N 1
ATOM 1417 C CA . VAL A 1 185 ? 12.837 -6.804 -13.428 1.00 92.50 185 VAL A CA 1
ATOM 1418 C C . VAL A 1 185 ? 12.075 -5.477 -13.391 1.00 92.50 185 VAL A C 1
ATOM 1420 O O . VAL A 1 185 ? 10.915 -5.444 -12.984 1.00 92.50 185 VAL A O 1
ATOM 1423 N N . GLY A 1 186 ? 12.682 -4.393 -13.880 1.00 92.81 186 GLY A N 1
ATOM 1424 C CA . GLY A 1 186 ? 12.028 -3.100 -14.070 1.00 92.81 186 GLY A CA 1
ATOM 1425 C C . GLY A 1 186 ? 10.812 -3.196 -14.992 1.00 92.81 186 GLY A C 1
ATOM 1426 O O . GLY A 1 186 ? 9.749 -2.692 -14.644 1.00 92.81 186 GLY A O 1
ATOM 1427 N N . ALA A 1 187 ? 10.918 -3.911 -16.116 1.00 94.69 187 ALA A N 1
ATOM 1428 C CA . ALA A 1 187 ? 9.792 -4.159 -17.014 1.00 94.69 187 ALA A CA 1
ATOM 1429 C C . ALA A 1 187 ? 8.660 -4.917 -16.306 1.00 94.69 187 ALA A C 1
ATOM 1431 O O . ALA A 1 187 ? 7.514 -4.473 -16.351 1.00 94.69 187 ALA A O 1
ATOM 1432 N N . VAL A 1 188 ? 8.978 -6.013 -15.604 1.00 94.44 188 VAL A N 1
ATOM 1433 C CA . VAL A 1 188 ? 7.995 -6.795 -14.830 1.00 94.44 188 VAL A CA 1
ATOM 1434 C C . VAL A 1 188 ? 7.284 -5.912 -13.803 1.00 94.44 188 VAL A C 1
ATOM 1436 O O . VAL A 1 188 ? 6.055 -5.915 -13.731 1.00 94.44 188 VAL A O 1
ATOM 1439 N N . ARG A 1 189 ? 8.039 -5.097 -13.057 1.00 90.94 189 ARG A N 1
ATOM 1440 C CA . ARG A 1 189 ? 7.486 -4.131 -12.099 1.00 90.94 189 ARG A CA 1
ATOM 1441 C C . ARG A 1 189 ? 6.585 -3.101 -12.785 1.00 90.94 189 ARG A C 1
ATOM 1443 O O . ARG A 1 189 ? 5.503 -2.816 -12.279 1.00 90.94 189 ARG A O 1
ATOM 1450 N N . GLY A 1 190 ? 7.000 -2.567 -13.931 1.00 94.44 190 GLY A N 1
ATOM 1451 C CA . GLY A 1 190 ? 6.214 -1.617 -14.717 1.00 94.44 190 GLY A CA 1
ATOM 1452 C C . GLY A 1 190 ? 4.884 -2.209 -15.189 1.00 94.44 190 GLY A C 1
ATOM 1453 O O . GLY A 1 190 ? 3.840 -1.588 -14.997 1.00 94.44 190 GLY A O 1
ATOM 1454 N N . PHE A 1 191 ? 4.898 -3.434 -15.725 1.00 94.88 191 PHE A N 1
ATOM 1455 C CA . PHE A 1 191 ? 3.679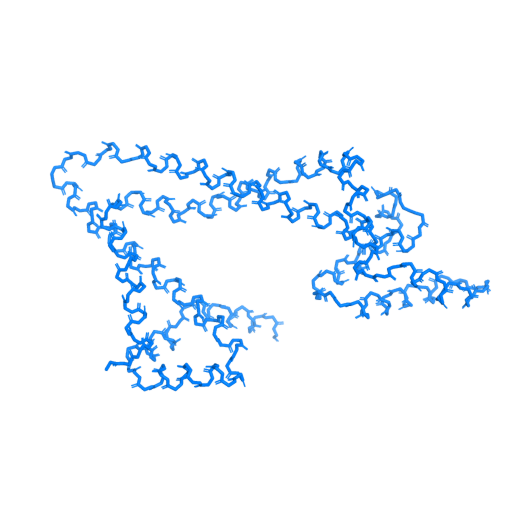 -4.152 -16.110 1.00 94.88 191 PHE A CA 1
ATOM 1456 C C . PHE A 1 191 ? 2.757 -4.406 -14.918 1.00 94.88 191 PHE A C 1
ATOM 1458 O O . PHE A 1 191 ? 1.556 -4.169 -15.031 1.00 94.88 191 PHE A O 1
ATOM 1465 N N . ALA A 1 192 ? 3.300 -4.819 -13.769 1.00 92.50 192 ALA A N 1
ATOM 1466 C CA . ALA A 1 192 ? 2.509 -5.012 -12.556 1.00 92.50 192 ALA A CA 1
ATOM 1467 C C . ALA A 1 192 ? 1.784 -3.719 -12.139 1.00 92.50 192 ALA A C 1
ATOM 1469 O O . ALA A 1 192 ? 0.586 -3.749 -11.868 1.00 92.50 192 ALA A O 1
ATOM 1470 N N . ILE A 1 193 ? 2.473 -2.572 -12.162 1.00 93.19 193 ILE A N 1
ATOM 1471 C CA . ILE A 1 193 ? 1.875 -1.263 -11.852 1.00 93.19 193 ILE A CA 1
ATOM 1472 C C . ILE A 1 193 ? 0.788 -0.884 -12.863 1.00 93.19 193 ILE A C 1
ATOM 1474 O O . ILE A 1 193 ? -0.284 -0.430 -12.468 1.00 93.19 193 ILE A O 1
ATOM 1478 N N . ILE A 1 194 ? 1.018 -1.110 -14.157 1.00 95.88 194 ILE A N 1
ATOM 1479 C CA . ILE A 1 194 ? 0.009 -0.856 -15.196 1.00 95.88 194 ILE A CA 1
ATOM 1480 C C . ILE A 1 194 ? -1.226 -1.723 -14.999 1.00 95.88 194 ILE A C 1
ATOM 1482 O O . ILE A 1 194 ? -2.342 -1.218 -15.073 1.00 95.88 194 ILE A O 1
ATOM 1486 N N . TRP A 1 195 ? -1.054 -2.999 -14.676 1.00 96.06 195 TRP A N 1
ATOM 1487 C CA . TRP A 1 195 ? -2.172 -3.884 -14.380 1.00 96.06 195 TRP A CA 1
ATOM 1488 C C . TRP A 1 195 ? -2.966 -3.461 -13.148 1.00 96.06 195 TRP A C 1
ATOM 1490 O O . TRP A 1 195 ? -4.196 -3.518 -13.190 1.00 96.06 195 TRP A O 1
ATOM 1500 N N . VAL A 1 196 ? -2.306 -2.979 -12.091 1.00 93.56 196 VAL A N 1
ATOM 1501 C CA . VAL A 1 196 ? -3.000 -2.373 -10.944 1.00 93.56 196 VAL A CA 1
ATOM 1502 C C . VAL A 1 196 ? -3.796 -1.144 -11.389 1.00 93.56 196 VAL A C 1
ATOM 1504 O O . VAL A 1 196 ? -4.983 -1.050 -11.084 1.00 93.56 196 VAL A O 1
ATOM 1507 N N . MET A 1 197 ? -3.204 -0.241 -12.179 1.00 93.44 197 MET A N 1
ATOM 1508 C CA . MET A 1 197 ? -3.919 0.927 -12.714 1.00 93.44 197 MET A CA 1
ATOM 1509 C C . MET A 1 197 ? -5.119 0.533 -13.586 1.00 93.44 197 MET A C 1
ATOM 1511 O O . MET A 1 197 ? -6.162 1.171 -13.498 1.00 93.44 197 MET A O 1
ATOM 1515 N N . CYS A 1 198 ? -5.019 -0.530 -14.389 1.00 93.69 198 CYS A N 1
ATOM 1516 C CA . CYS A 1 198 ? -6.141 -1.050 -15.172 1.00 93.69 198 CYS A CA 1
ATOM 1517 C C . CYS A 1 198 ? -7.280 -1.582 -14.287 1.00 93.69 198 CYS A C 1
ATOM 1519 O O . CYS A 1 198 ? -8.449 -1.380 -14.620 1.00 93.69 198 CYS A O 1
ATOM 1521 N N . ILE A 1 199 ? -6.966 -2.245 -13.167 1.00 91.69 199 ILE A N 1
ATOM 1522 C CA . ILE A 1 199 ? -7.979 -2.685 -12.193 1.00 91.69 199 ILE A CA 1
ATOM 1523 C C . ILE A 1 199 ? -8.688 -1.463 -11.611 1.00 91.69 199 ILE A C 1
ATOM 1525 O O . ILE A 1 199 ? -9.913 -1.395 -11.661 1.00 91.69 199 ILE A O 1
ATOM 1529 N N . VAL A 1 200 ? -7.928 -0.467 -11.148 1.00 91.06 200 VAL A N 1
ATOM 1530 C CA . VAL A 1 200 ? -8.485 0.787 -10.619 1.00 91.06 200 VAL A CA 1
ATOM 1531 C C . VAL A 1 200 ? -9.363 1.475 -11.666 1.00 91.06 200 VAL A C 1
ATOM 1533 O O . VAL A 1 200 ? -10.503 1.821 -11.379 1.00 91.06 200 VAL A O 1
ATOM 1536 N N . LEU A 1 201 ? -8.892 1.596 -12.910 1.00 91.38 201 LEU A N 1
ATOM 1537 C CA . LEU A 1 201 ? -9.653 2.176 -14.019 1.00 91.38 201 LEU A CA 1
ATOM 1538 C C . LEU A 1 201 ? -10.984 1.449 -14.269 1.00 91.38 201 LEU A C 1
ATOM 1540 O O . LEU A 1 201 ? -11.977 2.088 -14.608 1.00 91.38 201 LEU A O 1
ATOM 1544 N N . THR A 1 202 ? -11.018 0.127 -14.092 1.00 89.31 202 THR A N 1
ATOM 1545 C CA . THR A 1 202 ? -12.229 -0.682 -14.297 1.00 89.31 202 THR A CA 1
ATOM 1546 C C . THR A 1 202 ? -13.341 -0.289 -13.322 1.00 89.31 202 THR A C 1
ATOM 1548 O O . THR A 1 202 ? -14.502 -0.227 -13.726 1.00 89.31 202 THR A O 1
ATOM 1551 N N . ILE A 1 203 ? -12.994 0.080 -12.085 1.00 87.62 203 ILE A N 1
ATOM 1552 C CA . ILE A 1 203 ? -13.944 0.578 -11.073 1.00 87.62 203 ILE A CA 1
ATOM 1553 C C . ILE A 1 203 ? -14.617 1.874 -11.554 1.00 87.62 203 ILE A C 1
ATOM 1555 O O . ILE A 1 203 ? -15.810 2.080 -11.349 1.00 87.62 203 ILE A O 1
ATOM 1559 N N . PHE A 1 204 ? -13.877 2.722 -12.271 1.00 89.31 204 PHE A N 1
ATOM 1560 C CA . PHE A 1 204 ? -14.371 3.996 -12.798 1.00 89.31 204 PHE A CA 1
ATOM 1561 C C . PHE A 1 204 ? -14.927 3.904 -14.228 1.00 89.31 204 PHE A C 1
ATOM 1563 O O . PHE A 1 204 ? -15.216 4.936 -14.835 1.00 89.31 204 PHE A O 1
ATOM 1570 N N . SER A 1 205 ? -15.107 2.700 -14.780 1.00 88.25 205 SER A N 1
ATOM 1571 C CA . SER A 1 205 ? -15.532 2.485 -16.176 1.00 88.25 205 SER A CA 1
ATOM 1572 C C . SER A 1 205 ? -16.877 3.131 -16.533 1.00 88.25 205 SER A C 1
ATOM 1574 O O . SER A 1 205 ? -17.062 3.582 -17.664 1.00 88.25 205 SER A O 1
ATOM 1576 N N . SER A 1 206 ? -17.793 3.241 -15.568 1.00 86.69 206 SER A N 1
ATOM 1577 C CA . SER A 1 206 ? -19.117 3.851 -15.756 1.00 86.69 206 SER A CA 1
ATOM 1578 C C . SER A 1 206 ? -19.101 5.384 -15.791 1.00 86.69 206 SER A C 1
ATOM 1580 O O . SER A 1 206 ? -20.075 5.992 -16.241 1.00 86.69 206 SER A O 1
ATOM 1582 N N . THR A 1 207 ? -18.011 6.017 -15.346 1.00 93.12 207 THR A N 1
ATOM 1583 C CA . THR A 1 207 ? -17.855 7.480 -15.361 1.00 93.12 207 THR A CA 1
ATOM 1584 C C . THR A 1 207 ? -17.589 8.001 -16.775 1.00 93.12 207 THR A C 1
ATOM 1586 O O . THR A 1 207 ? -17.105 7.272 -17.643 1.00 93.12 207 THR A O 1
ATOM 1589 N N . GLU A 1 208 ? -17.872 9.280 -17.022 1.00 92.94 208 GLU A N 1
ATOM 1590 C CA . GLU A 1 208 ? -17.601 9.913 -18.320 1.00 92.94 208 GLU A CA 1
ATOM 1591 C C . GLU A 1 208 ? -16.106 9.865 -18.678 1.00 92.94 208 GLU A C 1
ATOM 1593 O O . GLU A 1 208 ? -15.736 9.427 -19.769 1.00 92.94 208 GLU A O 1
ATOM 1598 N N . THR A 1 209 ? -15.232 10.198 -17.722 1.00 91.06 209 THR A N 1
ATOM 1599 C CA . THR A 1 209 ? -13.774 10.108 -17.886 1.00 91.06 209 THR A CA 1
ATOM 1600 C C . THR A 1 209 ? -13.313 8.675 -18.153 1.00 91.06 209 THR A C 1
ATOM 1602 O O . THR A 1 209 ? -12.489 8.452 -19.042 1.00 91.06 209 THR A O 1
ATOM 1605 N N . GLY A 1 210 ? -13.868 7.692 -17.437 1.00 91.00 210 GLY A N 1
ATOM 1606 C CA . GLY A 1 210 ? -13.570 6.276 -17.652 1.00 91.00 210 GLY A CA 1
ATOM 1607 C C . GLY A 1 210 ? -13.857 5.846 -19.089 1.00 91.00 210 GLY A C 1
ATOM 1608 O O . GLY A 1 210 ? -12.979 5.286 -19.746 1.00 91.00 210 GLY A O 1
ATOM 1609 N N . LYS A 1 211 ? -15.036 6.187 -19.624 1.00 92.38 211 LYS A N 1
ATOM 1610 C CA . LYS A 1 211 ? -15.425 5.869 -21.011 1.00 92.38 211 LYS A CA 1
ATOM 1611 C C . LYS A 1 211 ? -14.454 6.445 -22.044 1.00 92.38 211 LYS A C 1
ATOM 1613 O O . LYS A 1 211 ? -14.099 5.746 -22.994 1.00 92.38 211 LYS A O 1
ATOM 1618 N N . ILE A 1 212 ? -13.981 7.679 -21.847 1.00 93.62 212 ILE A N 1
ATOM 1619 C CA . ILE A 1 212 ? -12.984 8.309 -22.730 1.00 93.62 212 ILE A CA 1
ATOM 1620 C C . ILE A 1 212 ? -11.681 7.496 -22.740 1.00 93.62 212 ILE A C 1
ATOM 1622 O O . ILE A 1 212 ? -11.140 7.213 -23.812 1.00 93.62 212 ILE A O 1
ATOM 1626 N N . ILE A 1 213 ? -11.188 7.085 -21.568 1.00 93.12 213 ILE A N 1
ATOM 1627 C CA . ILE A 1 213 ? -9.957 6.289 -21.448 1.00 93.12 213 ILE A CA 1
ATOM 1628 C C . ILE A 1 213 ? -10.148 4.901 -22.078 1.00 93.12 213 ILE A C 1
ATOM 1630 O O . ILE A 1 213 ? -9.289 4.450 -22.835 1.00 93.12 213 ILE A O 1
ATOM 1634 N N . PHE A 1 214 ? -11.285 4.241 -21.845 1.00 93.44 214 PHE A N 1
ATOM 1635 C CA . PHE A 1 214 ? -11.592 2.934 -22.437 1.00 93.44 214 PHE A CA 1
ATOM 1636 C C . PHE A 1 214 ? -11.653 2.969 -23.964 1.00 93.44 214 PHE A C 1
ATOM 1638 O O . PHE A 1 214 ? -11.156 2.052 -24.614 1.00 93.44 214 PHE A O 1
ATOM 1645 N N . ASN A 1 215 ? -12.183 4.041 -24.556 1.00 93.81 215 ASN A N 1
ATOM 1646 C CA . ASN A 1 215 ? -12.158 4.208 -26.008 1.00 93.81 215 ASN A CA 1
ATOM 1647 C C . ASN A 1 215 ? -10.715 4.298 -26.550 1.00 93.81 215 ASN A C 1
ATOM 1649 O O . ASN A 1 215 ? -10.384 3.725 -27.590 1.00 93.81 215 ASN A O 1
ATOM 1653 N N . GLN A 1 216 ? -9.810 4.954 -25.816 1.00 93.69 216 GLN A N 1
ATOM 1654 C CA . GLN A 1 216 ? -8.386 4.965 -26.170 1.00 93.69 216 GLN A CA 1
ATOM 1655 C C . GLN A 1 216 ? -7.732 3.587 -25.999 1.00 93.69 216 GLN A C 1
ATOM 1657 O O . GLN A 1 216 ? -6.931 3.180 -26.837 1.00 93.69 216 GLN A O 1
ATOM 1662 N N . ILE A 1 217 ? -8.087 2.827 -24.963 1.00 93.56 217 ILE A N 1
ATOM 1663 C CA . ILE A 1 217 ? -7.582 1.457 -24.786 1.00 93.56 217 ILE A CA 1
ATOM 1664 C C . ILE A 1 217 ? -8.034 0.564 -25.949 1.00 93.56 217 ILE A C 1
ATOM 1666 O O . ILE A 1 217 ? -7.199 -0.082 -26.579 1.00 93.56 217 ILE A O 1
ATOM 1670 N N . ASN A 1 218 ? -9.326 0.584 -26.278 1.00 92.62 218 ASN A N 1
ATOM 1671 C CA . ASN A 1 218 ? -9.928 -0.274 -27.304 1.00 92.62 218 ASN A CA 1
ATOM 1672 C C . ASN A 1 218 ? -9.485 0.076 -28.732 1.00 92.62 218 ASN A C 1
ATOM 1674 O O . ASN A 1 218 ? -9.462 -0.788 -29.603 1.00 92.62 218 ASN A O 1
ATOM 1678 N N . SER A 1 219 ? -9.101 1.330 -28.981 1.00 93.50 219 SER A N 1
ATOM 1679 C CA . SER A 1 219 ? -8.568 1.765 -30.280 1.00 93.50 219 SER A CA 1
ATOM 1680 C C . SER A 1 219 ? -7.090 1.415 -30.502 1.00 93.50 219 SER A C 1
ATOM 1682 O O . SER A 1 219 ? -6.589 1.594 -31.611 1.00 93.50 219 SER A O 1
ATOM 1684 N N . SER A 1 220 ? -6.381 0.907 -29.486 1.00 94.50 220 SER A N 1
ATOM 1685 C CA . SER A 1 220 ? -4.978 0.490 -29.589 1.00 94.50 220 SER A CA 1
ATOM 1686 C C . SER A 1 220 ? -4.830 -1.002 -29.307 1.00 94.50 220 SER A C 1
ATOM 1688 O O . SER A 1 220 ? -5.128 -1.477 -28.211 1.00 94.50 220 SER A O 1
ATOM 1690 N N . ALA A 1 221 ? -4.298 -1.746 -30.282 1.00 93.31 221 ALA A N 1
ATOM 1691 C CA . ALA A 1 221 ? -4.045 -3.180 -30.136 1.00 93.31 221 ALA A CA 1
ATOM 1692 C C . ALA A 1 221 ? -3.108 -3.482 -28.953 1.00 93.31 221 ALA A C 1
ATOM 1694 O O . ALA A 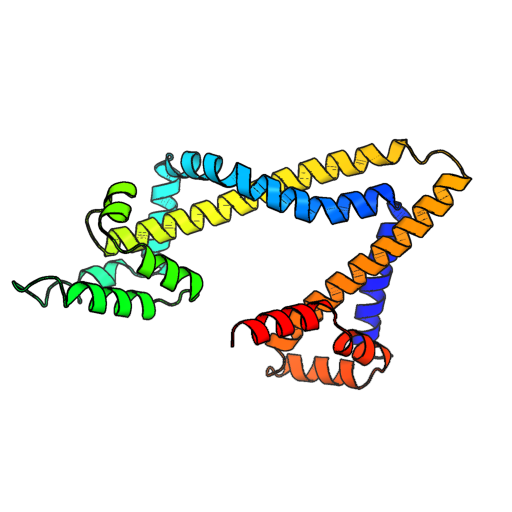1 221 ? -3.333 -4.440 -28.217 1.00 93.31 221 ALA A O 1
ATOM 1695 N N . PHE A 1 222 ? -2.097 -2.635 -28.729 1.00 93.75 222 PHE A N 1
ATOM 1696 C CA . PHE A 1 222 ? -1.155 -2.776 -27.620 1.00 93.75 222 PHE A CA 1
ATOM 1697 C C . PHE A 1 222 ? -1.827 -2.570 -26.256 1.00 93.75 222 PHE A C 1
ATOM 1699 O O . PHE A 1 222 ? -1.697 -3.414 -25.368 1.00 93.75 222 PHE A O 1
ATOM 1706 N N . LEU A 1 223 ? -2.591 -1.484 -26.089 1.00 94.06 223 LEU A N 1
ATOM 1707 C CA . LEU A 1 223 ? -3.291 -1.208 -24.831 1.00 94.06 223 LEU A CA 1
ATOM 1708 C C . LEU A 1 223 ? -4.367 -2.252 -24.537 1.00 94.06 223 LEU A C 1
ATOM 1710 O O . LEU A 1 223 ? -4.446 -2.751 -23.415 1.00 94.06 223 LEU A O 1
ATOM 1714 N N . SER A 1 224 ? -5.152 -2.617 -25.552 1.00 94.19 224 SER A N 1
ATOM 1715 C CA . SER A 1 224 ? -6.150 -3.683 -25.458 1.00 94.19 224 SER A CA 1
ATOM 1716 C C . SER A 1 224 ? -5.509 -5.010 -25.064 1.00 94.19 224 SER A C 1
ATOM 1718 O O . SER A 1 224 ? -6.035 -5.718 -24.209 1.00 94.19 224 SER A O 1
ATOM 1720 N N . PHE A 1 225 ? -4.345 -5.344 -25.631 1.00 94.62 225 PHE A N 1
ATOM 1721 C CA . PHE A 1 225 ? -3.610 -6.550 -25.262 1.00 94.62 225 PHE A CA 1
ATOM 1722 C C . PHE A 1 225 ? -3.204 -6.541 -23.784 1.00 94.62 225 PHE A C 1
ATOM 1724 O O . PHE A 1 225 ? -3.456 -7.528 -23.091 1.00 94.62 225 PHE A O 1
ATOM 1731 N N . ILE A 1 226 ? -2.623 -5.442 -23.288 1.00 93.94 226 ILE A N 1
ATOM 1732 C CA . ILE A 1 226 ? -2.214 -5.313 -21.879 1.00 93.94 226 ILE A CA 1
ATOM 1733 C C . ILE A 1 226 ? -3.419 -5.411 -20.943 1.00 93.94 226 ILE A C 1
ATOM 1735 O O . ILE A 1 226 ? -3.357 -6.139 -19.950 1.00 93.94 226 ILE A O 1
ATOM 1739 N N . TYR A 1 227 ? -4.500 -4.694 -21.260 1.00 94.25 227 TYR A N 1
ATOM 1740 C CA . TYR A 1 227 ? -5.713 -4.655 -20.449 1.00 94.25 227 TYR A CA 1
ATOM 1741 C C . TYR A 1 227 ? -6.385 -6.035 -20.377 1.00 94.25 227 TYR A C 1
ATOM 1743 O O . TYR A 1 227 ? -6.638 -6.547 -19.287 1.00 94.25 227 TYR A O 1
ATOM 1751 N N . ASN A 1 228 ? -6.591 -6.691 -21.523 1.00 93.12 228 ASN A N 1
ATOM 1752 C CA . ASN A 1 228 ? -7.281 -7.984 -21.600 1.00 93.12 228 ASN A CA 1
ATOM 1753 C C . ASN A 1 228 ? -6.442 -9.156 -21.058 1.00 93.12 228 ASN A C 1
ATOM 1755 O O . ASN A 1 228 ? -6.987 -10.174 -20.627 1.00 93.12 228 ASN A O 1
ATOM 1759 N N . ASN A 1 229 ? -5.111 -9.031 -21.044 1.00 94.19 229 ASN A N 1
ATOM 1760 C CA . ASN A 1 229 ? -4.202 -10.033 -20.479 1.00 94.19 229 ASN A CA 1
ATOM 1761 C C . ASN A 1 229 ? -3.718 -9.686 -19.067 1.00 94.19 229 ASN A C 1
ATOM 1763 O O . ASN A 1 229 ? -2.676 -10.174 -18.634 1.00 94.19 229 ASN A O 1
ATOM 1767 N N . ASN A 1 230 ? -4.486 -8.889 -18.327 1.00 94.12 230 ASN A N 1
ATOM 1768 C CA . ASN A 1 230 ? -4.173 -8.536 -16.952 1.00 94.12 230 ASN A CA 1
ATOM 1769 C C . ASN A 1 230 ? -4.227 -9.760 -16.021 1.00 94.12 230 ASN A C 1
ATOM 1771 O O . ASN A 1 230 ? -5.301 -10.222 -15.629 1.00 94.12 230 ASN A O 1
ATOM 1775 N N . LEU A 1 231 ? -3.052 -10.289 -15.662 1.00 91.69 231 LEU A N 1
ATOM 1776 C CA . LEU A 1 231 ? -2.933 -11.455 -14.783 1.00 91.69 231 LEU A CA 1
ATOM 1777 C C . LEU A 1 231 ? -3.443 -11.165 -13.368 1.00 91.69 231 LEU A C 1
ATOM 1779 O O . LEU A 1 231 ? -4.084 -12.026 -12.774 1.00 91.69 231 LEU A O 1
ATOM 1783 N N . LEU A 1 232 ? -3.214 -9.954 -12.850 1.00 90.00 232 LEU A N 1
ATOM 1784 C CA . LEU A 1 232 ? -3.689 -9.562 -11.521 1.00 90.00 232 LEU A CA 1
ATOM 1785 C C . LEU A 1 232 ? -5.218 -9.537 -11.476 1.00 90.00 232 LEU A C 1
ATOM 1787 O O . LEU A 1 232 ? -5.813 -10.098 -10.560 1.00 90.00 232 LEU A O 1
ATOM 1791 N N . ALA A 1 233 ? -5.857 -8.964 -12.498 1.00 88.69 233 ALA A N 1
ATOM 1792 C CA . ALA A 1 233 ? -7.312 -8.940 -12.606 1.00 88.69 233 ALA A CA 1
ATOM 1793 C C . ALA A 1 233 ? -7.890 -10.360 -12.703 1.00 88.69 233 ALA A C 1
ATOM 1795 O O . ALA A 1 233 ? -8.868 -10.667 -12.025 1.00 88.69 233 ALA A O 1
ATOM 1796 N N . LYS A 1 234 ? -7.260 -11.250 -13.486 1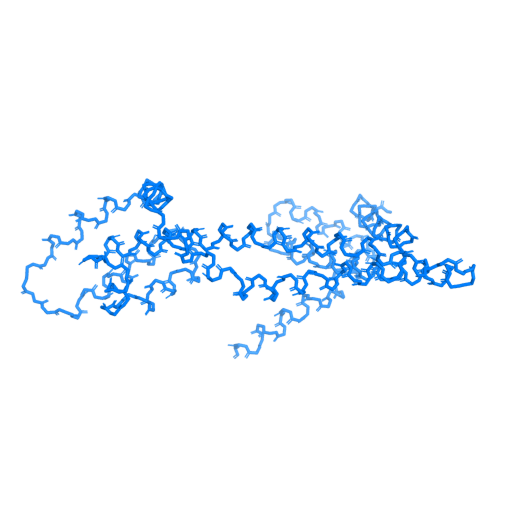.00 89.81 234 LYS A N 1
ATOM 1797 C CA . LYS A 1 234 ? -7.655 -12.667 -13.564 1.00 89.81 234 LYS A CA 1
ATOM 1798 C C . LYS A 1 234 ? -7.592 -13.349 -12.196 1.00 89.81 234 LYS A C 1
ATOM 1800 O O . LYS A 1 234 ? -8.531 -14.053 -11.839 1.00 89.81 234 LYS A O 1
ATOM 1805 N N . THR A 1 235 ? -6.532 -13.119 -11.421 1.00 86.44 235 THR A N 1
ATOM 1806 C CA . THR A 1 235 ? -6.408 -13.663 -10.060 1.00 86.44 235 THR A CA 1
ATOM 1807 C C . THR A 1 235 ? -7.507 -13.135 -9.143 1.00 86.44 235 THR A C 1
ATOM 1809 O O . THR A 1 235 ? -8.164 -13.934 -8.484 1.00 86.44 235 THR A O 1
ATOM 1812 N N . VAL A 1 236 ? -7.761 -11.821 -9.144 1.00 84.44 236 VAL A N 1
ATOM 1813 C CA . VAL A 1 236 ? -8.830 -11.206 -8.337 1.00 84.44 236 VAL A CA 1
ATOM 1814 C C . VAL A 1 236 ? -10.192 -11.820 -8.673 1.00 84.44 236 VAL A C 1
ATOM 1816 O O . VAL A 1 236 ? -10.887 -12.288 -7.778 1.00 84.44 236 VAL A O 1
ATOM 1819 N N . ILE A 1 237 ? -10.543 -11.906 -9.960 1.00 82.81 237 ILE A N 1
ATOM 1820 C CA . ILE A 1 237 ? -11.824 -12.472 -10.411 1.00 82.81 237 ILE A CA 1
ATOM 1821 C C . ILE A 1 237 ? -11.945 -13.956 -10.046 1.00 82.81 237 ILE A C 1
ATOM 1823 O O . ILE A 1 237 ? -13.019 -14.409 -9.653 1.00 82.81 237 ILE A O 1
ATOM 1827 N N . ASN A 1 238 ? -10.865 -14.730 -10.174 1.00 81.56 238 ASN A N 1
ATOM 1828 C CA . ASN A 1 238 ? -10.877 -16.149 -9.820 1.00 81.56 238 ASN A CA 1
ATOM 1829 C C . ASN A 1 238 ? -11.094 -16.367 -8.318 1.00 81.56 238 ASN A C 1
ATOM 1831 O O . ASN A 1 238 ? -11.847 -17.266 -7.955 1.00 81.56 238 ASN A O 1
ATOM 1835 N N . VAL A 1 239 ? -10.495 -15.536 -7.457 1.00 77.75 239 VAL A N 1
ATOM 1836 C CA . VAL A 1 239 ? -10.762 -15.568 -6.009 1.00 77.75 239 VAL A CA 1
ATOM 1837 C C . VAL A 1 239 ? -12.233 -15.255 -5.738 1.00 77.75 239 VAL A C 1
ATOM 1839 O O . VAL A 1 239 ? -12.885 -16.000 -5.014 1.00 77.75 239 VAL A O 1
ATOM 1842 N N . THR A 1 240 ? -12.804 -14.233 -6.382 1.00 72.19 240 THR A N 1
ATOM 1843 C CA . THR A 1 240 ? -14.235 -13.916 -6.238 1.00 72.19 240 THR A CA 1
ATOM 1844 C C . THR A 1 240 ? -15.134 -15.081 -6.655 1.00 72.19 240 THR A C 1
ATOM 1846 O O . THR A 1 240 ? -16.084 -15.390 -5.950 1.00 72.19 240 THR A O 1
ATOM 1849 N N . LYS A 1 241 ? -14.820 -15.779 -7.754 1.00 69.88 241 LYS A N 1
ATOM 1850 C CA . LYS A 1 241 ? -15.578 -16.966 -8.191 1.00 69.88 241 LYS A CA 1
ATOM 1851 C C . LYS A 1 241 ? -15.507 -18.146 -7.224 1.00 69.88 241 LYS A C 1
ATOM 1853 O O . LYS A 1 241 ? -16.359 -19.009 -7.314 1.00 69.88 241 LYS A O 1
ATOM 1858 N N . SER A 1 242 ? -14.492 -18.218 -6.364 1.00 67.56 242 SER A N 1
ATOM 1859 C CA . SER A 1 242 ? -14.381 -19.280 -5.354 1.00 67.56 242 SER A CA 1
ATOM 1860 C C . SER A 1 242 ? -15.169 -18.999 -4.070 1.00 67.56 242 SER A C 1
ATOM 1862 O O . SER A 1 242 ? -15.270 -19.879 -3.222 1.00 67.56 242 SER A O 1
ATOM 1864 N N . LEU A 1 243 ? -15.700 -17.779 -3.922 1.00 55.31 243 LEU A N 1
ATOM 1865 C CA . LEU A 1 243 ? -16.502 -17.347 -2.772 1.00 55.31 243 LEU A CA 1
ATOM 1866 C C . LEU A 1 243 ? -18.019 -17.498 -2.999 1.00 55.31 243 LEU A C 1
ATOM 1868 O O . LEU A 1 243 ? -18.785 -17.286 -2.063 1.00 55.31 243 LEU A O 1
ATOM 1872 N N . PHE A 1 244 ? -18.438 -17.858 -4.215 1.00 51.94 244 PHE A N 1
ATOM 1873 C CA . PHE A 1 244 ? -19.821 -18.138 -4.616 1.00 51.94 244 PHE A CA 1
ATOM 1874 C C . PHE A 1 244 ? -19.910 -19.543 -5.216 1.00 51.94 244 PHE A C 1
ATOM 1876 O O . PHE A 1 244 ? -21.013 -20.129 -5.162 1.00 51.94 244 PHE A O 1
#